Protein 5UAZ (pdb70)

InterPro domains:
  IPR007846 RNA-recognition motif (RRM) Nup35-type domain [PF05172] (248-355)
  IPR007846 RNA-recognition motif (RRM) Nup35-type domain [PS51472] (247-352)
  IPR012677 Nucleotide-binding alpha-beta plait domain superfamily [G3DSA:3.30.70.330] (245-355)
  IPR035979 RNA-binding domain superfamily [SSF54928] (248-346)

Radius of gyration: 17.28 Å; Cα contacts (8 Å, |Δi|>4): 352; chains: 2; bounding box: 50×32×49 Å

CATH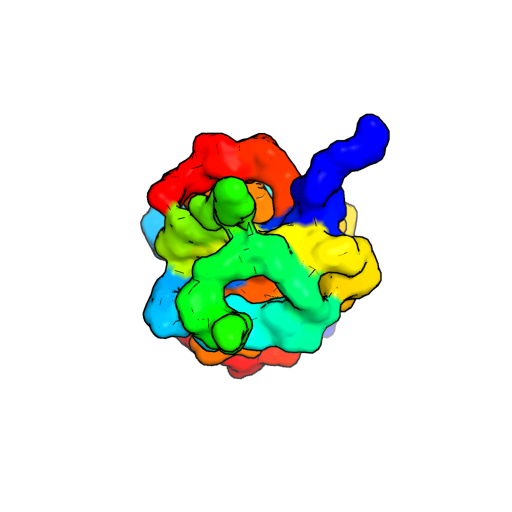 classification: 3.30.70.330

Structure (mmCIF, N/CA/C/O backbone):
data_5UAZ
#
_entry.id   5UAZ
#
_cell.length_a   41.497
_cell.length_b   100.487
_cell.length_c   85.225
_cell.angle_alpha   90.00
_cell.angle_beta   90.00
_cell.angle_gamma   90.00
#
_symmetry.space_group_name_H-M   'C 2 2 21'
#
loop_
_entity.id
_entity.type
_entity.pdbx_description
1 polymer 'Nucleoporin NUP53'
2 non-polymer 1,2-ETHANEDIOL
3 water water
#
loop_
_atom_site.group_PDB
_atom_site.id
_atom_site.type_symbol
_atom_site.label_atom_id
_atom_site.label_alt_id
_atom_site.label_comp_id
_atom_site.label_asym_id
_atom_site.label_entity_id
_atom_site.label_seq_id
_atom_site.pdbx_PDB_ins_code
_atom_site.Cartn_x
_atom_site.Cartn_y
_atom_site.Cartn_z
_atom_site.occupancy
_atom_site.B_iso_or_equiv
_atom_site.auth_seq_id
_atom_site.auth_comp_id
_atom_site.auth_asym_id
_atom_site.auth_atom_id
_atom_site.pdbx_PDB_model_num
ATOM 1 N N . SER A 1 1 ? 31.906 -4.223 -18.992 1.00 90.31 -1 SER A N 1
ATOM 2 C CA . SER A 1 1 ? 30.424 -4.373 -19.069 1.00 103.99 -1 SER A CA 1
ATOM 3 C C . SER A 1 1 ? 29.852 -5.075 -17.833 1.00 146.45 -1 SER A C 1
ATOM 4 O O . SER A 1 1 ? 29.331 -6.184 -17.935 1.00 163.13 -1 SER A O 1
ATOM 10 N N . MET A 1 2 ? 29.952 -4.429 -16.673 1.00 149.80 0 MET A N 1
ATOM 11 C CA . MET A 1 2 ? 29.358 -4.921 -15.436 1.00 120.73 0 MET A CA 1
ATOM 12 C C . MET A 1 2 ? 28.215 -4.003 -15.016 1.00 117.89 0 MET A C 1
ATOM 13 O O . MET A 1 2 ? 28.003 -2.929 -15.588 1.00 124.01 0 MET A O 1
ATOM 17 N N . ASN A 1 3 ? 27.478 -4.441 -13.997 1.00 108.61 247 ASN A N 1
ATOM 18 C CA . ASN A 1 3 ? 26.270 -3.758 -13.544 1.00 96.38 247 ASN A CA 1
ATOM 19 C C . ASN A 1 3 ? 26.558 -2.952 -12.280 1.00 85.60 247 ASN A C 1
ATOM 20 O O . ASN A 1 3 ? 26.895 -3.522 -11.236 1.00 67.98 247 ASN A O 1
ATOM 31 N N . TRP A 1 4 ? 26.397 -1.631 -12.364 1.00 83.29 248 TRP A N 1
ATOM 32 C CA A TRP A 1 4 ? 26.628 -0.798 -11.188 0.49 83.71 248 TRP A CA 1
ATOM 33 C CA B TRP A 1 4 ? 26.634 -0.697 -11.271 0.51 83.45 248 TRP A CA 1
ATOM 34 C C . TRP A 1 4 ? 25.338 -0.134 -10.702 1.00 65.54 248 TRP A C 1
ATOM 35 O O . TRP A 1 4 ? 25.370 0.905 -10.042 1.00 40.27 248 TRP A O 1
ATOM 76 N N . ASP A 1 5 ? 24.197 -0.779 -10.980 1.00 55.50 249 ASP A N 1
ATOM 77 C CA . ASP A 1 5 ? 22.902 -0.321 -10.482 1.00 56.63 249 ASP A CA 1
ATOM 78 C C . ASP A 1 5 ? 22.872 -0.179 -8.958 1.00 41.80 249 ASP A C 1
ATOM 79 O O . ASP A 1 5 ? 22.117 0.657 -8.433 1.00 36.22 249 ASP A O 1
ATOM 88 N N . ASP A 1 6 ? 23.646 -0.993 -8.227 1.00 47.78 250 ASP A N 1
ATOM 89 C CA . ASP A 1 6 ? 23.698 -0.864 -6.772 1.00 45.29 250 ASP A CA 1
ATOM 90 C C . ASP A 1 6 ? 24.495 0.349 -6.316 1.00 38.81 250 ASP A C 1
ATOM 91 O O . ASP A 1 6 ? 24.475 0.655 -5.120 1.00 42.58 250 ASP A O 1
ATOM 100 N N . HIS A 1 7 ? 25.235 1.002 -7.215 1.00 33.92 251 HIS A N 1
ATOM 101 C CA . HIS A 1 7 ? 25.858 2.290 -6.939 1.00 29.02 251 HIS A CA 1
ATOM 102 C C . HIS A 1 7 ? 24.999 3.479 -7.331 1.00 24.58 251 HIS A C 1
ATOM 103 O O . HIS A 1 7 ? 25.465 4.622 -7.247 1.00 21.67 251 HIS A O 1
ATOM 117 N N . ALA A 1 8 ? 23.759 3.253 -7.753 1.00 22.81 252 ALA A N 1
ATOM 118 C CA . ALA A 1 8 ? 22.932 4.304 -8.298 1.00 23.78 252 ALA A CA 1
ATOM 119 C C . ALA A 1 8 ? 21.823 4.728 -7.341 1.00 20.76 252 ALA A C 1
ATOM 120 O O . ALA A 1 8 ? 21.303 3.925 -6.544 1.00 23.42 252 ALA A O 1
ATOM 127 N N . ILE A 1 9 ? 21.463 6.007 -7.445 1.00 17.98 253 ILE A N 1
ATOM 128 C CA . ILE A 1 9 ? 20.310 6.604 -6.773 1.00 18.75 253 ILE A CA 1
ATOM 129 C C . ILE A 1 9 ? 19.381 7.282 -7.778 1.00 21.13 253 ILE A C 1
ATOM 130 O O . ILE A 1 9 ? 19.755 7.557 -8.922 1.00 19.78 253 ILE A O 1
ATOM 146 N N . ILE A 1 10 ? 18.152 7.559 -7.336 1.00 18.00 254 ILE A N 1
ATOM 147 C CA . ILE A 1 10 ? 17.247 8.454 -8.059 1.00 16.55 254 ILE A CA 1
ATOM 148 C C . ILE A 1 10 ? 16.955 9.632 -7.142 1.00 17.75 254 ILE A C 1
ATOM 149 O O . ILE A 1 10 ? 16.563 9.458 -5.972 1.00 19.64 254 ILE A O 1
ATOM 165 N N . ILE A 1 11 ? 17.162 10.826 -7.648 1.00 18.91 255 ILE A N 1
ATOM 166 C CA . ILE A 1 11 ? 16.869 12.030 -6.905 1.00 16.39 255 ILE A CA 1
ATOM 167 C C . ILE A 1 11 ? 15.582 12.571 -7.497 1.00 17.03 255 ILE A C 1
ATOM 168 O O . ILE A 1 11 ? 15.450 12.572 -8.723 1.00 20.06 255 ILE A O 1
ATOM 184 N N . PHE A 1 12 ? 14.699 13.119 -6.675 1.00 19.48 256 PHE A N 1
ATOM 185 C CA . PHE A 1 12 ? 13.393 13.457 -7.212 1.00 21.50 256 PHE A CA 1
ATOM 186 C C . PHE A 1 12 ? 12.737 14.588 -6.427 1.00 21.43 256 PHE A C 1
ATOM 187 O O . PHE A 1 12 ? 13.159 14.978 -5.336 1.00 21.37 256 PHE A O 1
ATOM 204 N N . GLY A 1 13 ? 11.680 15.126 -7.025 1.00 20.41 257 GLY A N 1
ATOM 205 C CA . GLY A 1 13 ? 10.812 16.005 -6.297 1.00 19.99 257 GLY A CA 1
ATOM 206 C C . GLY A 1 13 ? 11.051 17.474 -6.501 1.00 21.84 257 GLY A C 1
ATOM 207 O O . GLY A 1 13 ? 10.311 18.305 -5.925 1.00 21.98 257 GLY A O 1
ATOM 211 N N . TYR A 1 14 ? 12.010 17.833 -7.357 1.00 20.50 258 TYR A N 1
ATOM 212 C CA . TYR A 1 14 ? 12.424 19.208 -7.452 1.00 26.03 258 TYR A CA 1
ATOM 213 C C . TYR A 1 14 ? 11.833 19.853 -8.695 1.00 17.69 258 TYR A C 1
ATOM 214 O O . TYR A 1 14 ? 11.524 19.166 -9.666 1.00 21.85 258 TYR A O 1
ATOM 232 N N . PRO A 1 15 ? 11.669 21.177 -8.699 1.00 19.58 259 PRO A N 1
ATOM 233 C CA . PRO A 1 15 ? 11.392 21.865 -9.963 1.00 26.38 259 PRO A CA 1
ATOM 234 C C . PRO A 1 15 ? 12.586 21.819 -10.888 1.00 23.76 259 PRO A C 1
ATOM 235 O O . PRO A 1 15 ? 13.733 21.833 -10.438 1.00 23.44 259 PRO A O 1
ATOM 246 N N . GLU A 1 16 ? 12.319 21.815 -12.202 1.00 22.34 260 GLU A N 1
ATOM 247 C CA A GLU A 1 16 ? 13.418 21.678 -13.141 0.45 23.90 260 GLU A CA 1
ATOM 248 C CA B GLU A 1 16 ? 13.416 21.683 -13.152 0.55 23.44 260 GLU A CA 1
ATOM 249 C C . GLU A 1 16 ? 14.349 22.879 -13.109 1.00 19.23 260 GLU A C 1
ATOM 250 O O . GLU A 1 16 ? 15.507 22.755 -13.530 1.00 22.47 260 GLU A O 1
ATOM 273 N N . THR A 1 17 ? 13.900 24.033 -12.556 1.00 21.43 261 THR A N 1
ATOM 274 C CA . THR A 1 17 ? 14.808 25.169 -12.413 1.00 20.18 261 THR A CA 1
ATOM 275 C C . THR A 1 17 ? 16.045 24.824 -11.576 1.00 21.75 261 THR A C 1
ATOM 276 O O . THR A 1 17 ? 17.103 25.452 -11.766 1.00 21.76 261 THR A O 1
ATOM 287 N N . ILE A 1 18 ? 15.961 23.871 -10.650 1.00 20.50 262 ILE A N 1
ATOM 288 C CA . ILE A 1 18 ? 17.135 23.552 -9.834 1.00 23.69 262 ILE A CA 1
ATOM 289 C C . ILE A 1 18 ? 17.791 22.235 -10.225 1.00 21.76 262 ILE A C 1
ATOM 290 O O . ILE A 1 18 ? 18.653 21.740 -9.470 1.00 22.98 262 ILE A O 1
ATOM 306 N N . ALA A 1 19 ? 17.496 21.716 -11.425 1.00 23.74 263 ALA A N 1
ATOM 307 C CA . ALA A 1 19 ? 18.049 20.423 -11.859 1.00 22.50 263 ALA A CA 1
ATOM 308 C C . ALA A 1 19 ? 19.576 20.417 -11.845 1.00 22.92 263 ALA A C 1
ATOM 309 O O . ALA A 1 19 ? 20.197 19.466 -11.353 1.00 21.94 263 ALA A O 1
ATOM 316 N N . ASN A 1 20 ? 20.206 21.455 -12.397 1.00 22.72 264 ASN A N 1
ATOM 317 C CA . ASN A 1 20 ? 21.664 21.509 -12.400 1.00 23.18 264 ASN A CA 1
ATOM 318 C C . ASN A 1 20 ? 22.228 21.624 -10.996 1.00 25.87 264 ASN A C 1
ATOM 319 O O . ASN A 1 20 ? 23.253 21.010 -10.674 1.00 22.81 264 ASN A O 1
ATOM 330 N N . SER A 1 21 ? 21.602 22.454 -10.159 1.00 19.44 265 SER A N 1
ATOM 331 C CA . SER A 1 21 ? 22.010 22.562 -8.758 1.00 22.25 265 SER A CA 1
ATOM 332 C C . SER A 1 21 ? 21.915 21.236 -8.018 1.00 22.13 265 SER A C 1
ATOM 333 O O . SER A 1 21 ? 22.744 20.933 -7.165 1.00 21.85 265 SER A O 1
ATOM 341 N N . ILE A 1 22 ? 20.923 20.416 -8.365 1.00 20.36 266 ILE A N 1
ATOM 342 C CA . ILE A 1 22 ? 20.794 19.081 -7.805 1.00 20.26 266 ILE A CA 1
ATOM 343 C C . ILE A 1 22 ? 22.030 18.236 -8.135 1.00 18.66 266 ILE A C 1
ATOM 344 O O . ILE A 1 22 ? 22.596 17.543 -7.268 1.00 22.46 266 ILE A O 1
ATOM 360 N N . ILE A 1 23 ? 22.457 18.251 -9.410 1.00 17.25 267 ILE A N 1
ATOM 361 C CA A ILE A 1 23 ? 23.602 17.442 -9.803 0.42 24.54 267 ILE A CA 1
ATOM 362 C CA B ILE A 1 23 ? 23.585 17.429 -9.794 0.58 14.69 267 ILE A CA 1
ATOM 363 C C . ILE A 1 23 ? 24.840 17.895 -9.047 1.00 22.09 267 ILE A C 1
ATOM 364 O O . ILE A 1 23 ? 25.634 17.080 -8.574 1.00 24.04 267 ILE A O 1
ATOM 395 N N . LEU A 1 24 ? 25.029 19.201 -8.950 1.00 21.53 268 LEU A N 1
ATOM 396 C CA . LEU A 1 24 ? 26.199 19.733 -8.276 1.00 21.02 268 LEU A CA 1
ATOM 397 C C . LEU A 1 24 ? 26.189 19.353 -6.819 1.00 23.14 268 LEU A C 1
ATOM 398 O O . LEU A 1 24 ? 27.228 19.025 -6.251 1.00 23.83 268 LEU A O 1
ATOM 414 N N . HIS A 1 25 ? 25.016 19.425 -6.178 1.00 18.70 269 HIS A N 1
ATOM 415 C CA . HIS A 1 25 ? 24.910 19.034 -4.780 1.00 19.52 269 HIS A CA 1
ATOM 416 C C . HIS A 1 25 ? 25.326 17.593 -4.579 1.00 20.84 269 HIS A C 1
ATOM 417 O O . HIS A 1 25 ? 26.122 17.295 -3.674 1.00 23.44 269 HIS A O 1
ATOM 431 N N . PHE A 1 26 ? 24.835 16.677 -5.424 1.00 17.99 270 PHE A N 1
ATOM 432 C CA . PHE A 1 26 ? 25.132 15.270 -5.223 1.00 19.94 270 PHE A CA 1
ATOM 433 C C . PHE A 1 26 ? 26.505 14.899 -5.759 1.00 21.49 270 PHE A C 1
ATOM 434 O O . PHE A 1 26 ? 27.073 13.884 -5.331 1.00 21.35 270 PHE A O 1
ATOM 451 N N . ALA A 1 27 ? 27.096 15.735 -6.607 1.00 22.77 271 ALA A N 1
ATOM 452 C CA . ALA A 1 27 ? 28.519 15.525 -6.945 1.00 26.50 271 ALA A CA 1
ATOM 453 C C . ALA A 1 27 ? 29.443 15.736 -5.763 1.00 28.72 271 ALA A C 1
ATOM 454 O O . ALA A 1 27 ? 30.615 15.320 -5.794 1.00 25.04 271 ALA A O 1
ATOM 461 N N . ASN A 1 28 ? 28.981 16.402 -4.718 1.00 25.47 272 ASN A N 1
ATOM 462 C CA A ASN A 1 28 ? 29.816 16.606 -3.555 0.57 31.39 272 ASN A CA 1
ATOM 463 C CA B ASN A 1 28 ? 29.835 16.601 -3.564 0.43 33.62 272 ASN A CA 1
ATOM 464 C C . ASN A 1 28 ? 30.049 15.310 -2.786 1.00 28.69 272 ASN A C 1
ATOM 465 O O . ASN A 1 28 ? 30.906 15.281 -1.893 1.00 33.46 272 ASN A O 1
ATOM 486 N N . PHE A 1 29 ? 29.302 14.234 -3.097 1.00 22.12 273 PHE A N 1
ATOM 487 C CA . PHE A 1 29 ? 29.484 13.019 -2.313 1.00 21.39 273 PHE A CA 1
ATOM 488 C C . PHE A 1 29 ? 30.349 11.971 -3.006 1.00 26.17 273 PHE A C 1
ATOM 489 O O . PHE A 1 29 ? 30.644 10.932 -2.395 1.00 26.12 273 PHE A O 1
ATOM 506 N N . GLY A 1 30 ? 30.768 12.204 -4.234 1.00 23.49 274 GLY A N 1
ATOM 507 C CA . GLY A 1 30 ? 31.603 11.230 -4.914 1.00 26.14 274 GLY A CA 1
ATOM 508 C C . GLY A 1 30 ? 31.632 11.493 -6.405 1.00 33.81 274 GLY A C 1
ATOM 509 O O . GLY A 1 30 ? 31.102 12.480 -6.881 1.00 29.10 274 GLY A O 1
ATOM 513 N N . GLU A 1 31 ? 32.330 10.617 -7.123 1.00 27.43 275 GLU A N 1
ATOM 514 C CA . GLU A 1 31 ? 32.493 10.751 -8.573 1.00 23.21 275 GLU A CA 1
ATOM 515 C C . GLU A 1 31 ? 31.286 10.122 -9.283 1.00 23.00 275 GLU A C 1
ATOM 516 O O . GLU A 1 31 ? 30.960 8.966 -9.035 1.00 27.12 275 GLU A O 1
ATOM 528 N N . ILE A 1 32 ? 30.618 10.900 -10.124 1.00 29.41 276 ILE A N 1
ATOM 529 C CA . ILE A 1 32 ? 29.424 10.485 -10.867 1.00 26.59 276 ILE A CA 1
ATOM 530 C C . ILE A 1 32 ? 29.866 9.972 -12.230 1.00 25.86 276 ILE A C 1
ATOM 531 O O . ILE A 1 32 ? 30.664 10.628 -12.919 1.00 27.91 276 ILE A O 1
ATOM 547 N N . LEU A 1 33 ? 29.312 8.827 -12.656 1.00 25.57 277 LEU A N 1
ATOM 548 C CA . LEU A 1 33 ? 29.747 8.215 -13.908 1.00 27.78 277 LEU A CA 1
ATOM 549 C C . LEU A 1 33 ? 29.031 8.769 -15.141 1.00 23.98 277 LEU A C 1
ATOM 550 O O . LEU A 1 33 ? 29.639 8.777 -16.243 1.00 25.34 277 LEU A O 1
ATOM 566 N N . GLU A 1 34 ? 27.770 9.200 -14.998 1.00 23.40 278 GLU A N 1
ATOM 567 C CA . GLU A 1 34 ? 27.098 9.838 -16.132 1.00 27.00 278 GLU A CA 1
ATOM 568 C C . GLU A 1 34 ? 27.781 11.148 -16.498 1.00 26.26 278 GLU A C 1
ATOM 569 O O . GLU A 1 34 ? 28.278 11.865 -15.639 1.00 26.48 278 GLU A O 1
ATOM 581 N N . ASP A 1 35 ? 27.785 11.470 -17.790 1.00 27.69 279 ASP A N 1
ATOM 582 C CA . ASP A 1 35 ? 28.499 12.646 -18.290 1.00 29.67 279 ASP A CA 1
ATOM 583 C C . ASP A 1 35 ? 27.548 13.843 -18.347 1.00 30.16 279 ASP A C 1
ATOM 584 O O . ASP A 1 35 ? 27.225 14.361 -19.418 1.00 35.84 279 ASP A O 1
ATOM 593 N N . PHE A 1 36 ? 27.120 14.291 -17.168 1.00 29.23 280 PHE A N 1
ATOM 594 C CA . PHE A 1 36 ? 26.278 15.481 -17.075 1.00 29.75 280 PHE A CA 1
ATOM 595 C C . PHE A 1 36 ? 27.082 16.714 -17.456 1.00 31.85 280 PHE A C 1
ATOM 596 O O . PHE A 1 36 ? 28.178 16.927 -16.956 1.00 32.39 280 PHE A O 1
ATOM 613 N N . ARG A 1 37 ? 26.505 17.579 -18.273 1.00 36.16 281 ARG A N 1
ATOM 614 C CA . ARG A 1 37 ? 27.307 18.698 -18.763 1.00 47.96 281 ARG A CA 1
ATOM 615 C C . ARG A 1 37 ? 27.716 19.643 -17.632 1.00 38.64 281 ARG A C 1
ATOM 616 O O . ARG A 1 37 ? 28.800 20.232 -17.688 1.00 39.83 281 ARG A O 1
ATOM 637 N N . VAL A 1 38 ? 26.894 19.798 -16.583 1.00 36.96 282 VAL A N 1
ATOM 638 C CA . VAL A 1 38 ? 27.247 20.789 -15.572 1.00 39.80 282 VAL A CA 1
ATOM 639 C C . VAL A 1 38 ? 28.493 20.365 -14.798 1.00 44.19 282 VAL A C 1
ATOM 640 O O . VAL A 1 38 ? 29.199 21.219 -14.237 1.00 45.98 282 VAL A O 1
ATOM 653 N N . ILE A 1 39 ? 28.799 19.066 -14.743 1.00 33.29 283 ILE A N 1
ATOM 654 C CA . ILE A 1 39 ? 30.012 18.605 -14.059 1.00 40.06 283 ILE A CA 1
ATOM 655 C C . ILE A 1 39 ? 31.127 18.246 -15.040 1.00 60.02 283 ILE A C 1
ATOM 656 O O . ILE A 1 39 ? 32.102 17.601 -14.645 1.00 84.90 283 ILE A O 1
ATOM 672 N N . LYS A 1 40 ? 31.016 18.662 -16.303 1.00 47.47 284 LYS A N 1
ATOM 673 C CA . LYS A 1 40 ? 32.022 18.335 -17.313 1.00 70.16 284 LYS A CA 1
ATOM 674 C C . LYS A 1 40 ? 33.361 19.011 -17.019 1.00 134.79 284 LYS A C 1
ATOM 675 O O . LYS A 1 40 ? 34.333 18.814 -17.755 1.00 154.75 284 LYS A O 1
ATOM 679 N N . ASP A 1 41 ? 33.426 19.804 -15.951 1.00 151.64 285 ASP A N 1
ATOM 680 C CA . ASP A 1 41 ? 34.691 20.335 -15.444 1.00 99.94 285 ASP A CA 1
ATOM 681 C C . ASP A 1 41 ? 35.320 21.298 -16.433 1.00 56.43 285 ASP A C 1
ATOM 682 O O . ASP A 1 41 ? 36.525 21.533 -16.386 1.00 63.06 285 ASP A O 1
ATOM 688 N N . GLN A 1 59 ? 32.983 1.774 -20.665 1.00 126.73 303 GLN A N 1
ATOM 689 C CA . GLN A 1 59 ? 31.535 1.608 -20.560 1.00 102.63 303 GLN A CA 1
ATOM 690 C C . GLN A 1 59 ? 30.832 2.962 -20.435 1.00 96.83 303 GLN A C 1
ATOM 691 O O . GLN A 1 59 ? 31.320 3.870 -19.754 1.00 74.17 303 GLN A O 1
ATOM 704 N N . LYS A 1 60 ? 29.679 3.109 -21.081 1.00 94.57 304 LYS A N 1
ATOM 705 C CA . LYS A 1 60 ? 28.925 4.346 -20.974 1.00 72.04 304 LYS A CA 1
ATOM 706 C C . LYS A 1 60 ? 27.714 4.168 -20.070 1.00 59.96 304 LYS A C 1
ATOM 707 O O . LYS A 1 60 ? 27.181 3.068 -19.882 1.00 55.92 304 LYS A O 1
ATOM 726 N N . TYR A 1 61 ? 27.325 5.280 -19.470 1.00 30.32 305 TYR A N 1
ATOM 727 C CA . TYR A 1 61 ? 26.221 5.334 -18.523 1.00 31.18 305 TYR A CA 1
ATOM 728 C C . TYR A 1 61 ? 25.325 6.392 -19.116 1.00 32.92 305 TYR A C 1
ATOM 729 O O . TYR A 1 61 ? 25.509 7.583 -18.852 1.00 30.34 305 TYR A O 1
ATOM 747 N N . PRO A 1 62 ? 24.355 6.003 -19.921 1.00 30.54 306 PRO A N 1
ATOM 748 C CA . PRO A 1 62 ? 23.441 6.992 -20.484 1.00 28.94 306 PRO A CA 1
ATOM 749 C C . PRO A 1 62 ? 22.616 7.658 -19.403 1.00 26.61 306 PRO A C 1
ATOM 750 O O . PRO A 1 62 ? 22.504 7.196 -18.264 1.00 24.84 306 PRO A O 1
ATOM 761 N N . ILE A 1 63 ? 21.993 8.770 -19.776 1.00 18.62 30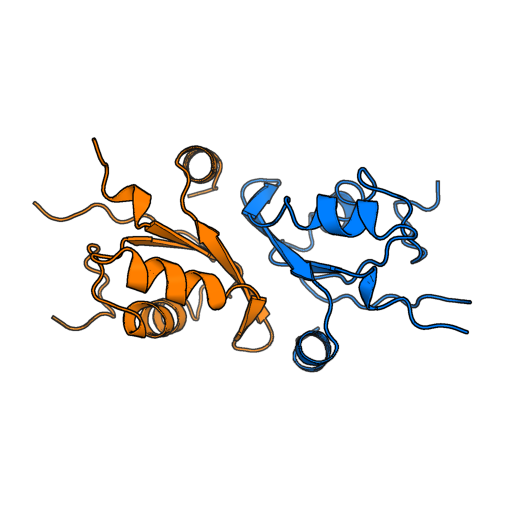7 ILE A N 1
ATOM 762 C CA . ILE A 1 63 ? 21.299 9.599 -18.828 1.00 18.50 307 ILE A CA 1
ATOM 763 C C . ILE A 1 63 ? 19.827 9.225 -18.833 1.00 19.54 307 ILE A C 1
ATOM 764 O O . ILE A 1 63 ? 19.157 9.298 -19.882 1.00 21.65 307 ILE A O 1
ATOM 780 N N . TYR A 1 64 ? 19.345 8.876 -17.640 1.00 18.58 308 TYR A N 1
ATOM 781 C CA . TYR A 1 64 ? 17.925 8.673 -17.366 1.00 22.36 308 TYR A CA 1
ATOM 782 C C . TYR A 1 64 ? 17.466 9.855 -16.535 1.00 21.24 308 TYR A C 1
ATOM 783 O O . TYR A 1 64 ? 17.960 10.050 -15.417 1.00 19.11 308 TYR A O 1
ATOM 801 N N . THR A 1 65 ? 16.543 10.649 -17.074 1.00 18.80 309 THR A N 1
ATOM 802 C CA . THR A 1 65 ? 16.080 11.833 -16.373 1.00 19.15 309 THR A CA 1
ATOM 803 C C . THR A 1 65 ? 14.744 12.235 -16.944 1.00 24.04 309 THR A C 1
ATOM 804 O O . THR A 1 65 ? 14.451 11.982 -18.117 1.00 25.10 309 THR A O 1
ATOM 815 N N . GLY A 1 66 ? 13.948 12.876 -16.101 1.00 21.38 310 GLY A N 1
ATOM 816 C CA . GLY A 1 66 ? 12.713 13.433 -16.563 1.00 20.51 310 GLY A CA 1
ATOM 817 C C . GLY A 1 66 ? 12.395 14.678 -15.791 1.00 26.24 310 GLY A C 1
ATOM 818 O O . GLY A 1 66 ? 13.232 15.145 -15.026 1.00 26.68 310 GLY A O 1
ATOM 822 N N . ASP A 1 67 ? 11.190 15.232 -15.941 1.00 25.75 311 ASP A N 1
ATOM 823 C CA . ASP A 1 67 ? 10.862 16.432 -15.193 1.00 28.70 311 ASP A CA 1
ATOM 824 C C . ASP A 1 67 ? 10.816 16.105 -13.707 1.00 25.47 311 ASP A C 1
ATOM 825 O O . ASP A 1 67 ? 9.979 15.318 -13.250 1.00 26.85 311 ASP A O 1
ATOM 834 N N . GLY A 1 68 ? 11.745 16.675 -12.962 1.00 29.22 312 GLY A N 1
ATOM 835 C CA . GLY A 1 68 ? 11.736 16.510 -11.537 1.00 30.62 312 GLY A CA 1
ATOM 836 C C . GLY A 1 68 ? 12.445 15.285 -11.009 1.00 24.75 312 GLY A C 1
ATOM 837 O O . GLY A 1 68 ? 12.319 15.013 -9.811 1.00 25.17 312 GLY A O 1
ATOM 841 N N . TRP A 1 69 ? 13.200 14.558 -11.835 1.00 20.97 313 TRP A N 1
ATOM 842 C CA . TRP A 1 69 ? 13.968 13.435 -11.304 1.00 20.57 313 TRP A CA 1
ATOM 843 C C . TRP A 1 69 ? 15.164 13.129 -12.198 1.00 21.69 313 TRP A C 1
ATOM 844 O O . TRP A 1 69 ? 15.204 13.429 -13.418 1.00 20.16 313 TRP A O 1
ATOM 865 N N . VAL A 1 70 ? 16.143 12.492 -11.563 1.00 18.49 314 VAL A N 1
ATOM 866 C CA . VAL A 1 70 ? 17.332 12.049 -12.282 1.00 16.85 314 VAL A CA 1
ATOM 867 C C . VAL A 1 70 ? 17.926 10.820 -11.592 1.00 17.17 314 VAL A C 1
ATOM 868 O O . VAL A 1 70 ? 17.942 10.732 -10.357 1.00 19.02 314 VAL A O 1
ATOM 881 N N . LYS A 1 71 ? 18.451 9.891 -12.402 1.00 17.74 315 LYS A N 1
ATOM 882 C CA . LYS A 1 71 ? 19.256 8.769 -11.917 1.00 16.22 315 LYS A CA 1
ATOM 883 C C . LYS A 1 71 ? 20.716 9.151 -11.981 1.00 17.68 315 LYS A C 1
ATOM 884 O O . LYS A 1 71 ? 21.186 9.679 -13.002 1.00 19.85 315 LYS A O 1
ATOM 903 N N . LEU A 1 72 ? 21.442 8.885 -10.901 1.00 15.43 316 LEU A N 1
ATOM 904 C CA A LEU A 1 72 ? 22.889 9.135 -10.847 0.53 16.69 316 LEU A CA 1
ATOM 905 C CA B LEU A 1 72 ? 22.873 9.151 -10.823 0.47 18.80 316 LEU A CA 1
ATOM 906 C C . LEU A 1 72 ? 23.587 7.892 -10.337 1.00 19.76 316 LEU A C 1
ATOM 907 O O . LEU A 1 72 ? 23.077 7.194 -9.456 1.00 18.89 316 LEU A O 1
ATOM 938 N N . THR A 1 73 ? 24.777 7.621 -10.861 1.00 18.05 317 THR A N 1
ATOM 939 C CA . THR A 1 73 ? 25.535 6.432 -10.493 1.00 18.14 317 THR A CA 1
ATOM 940 C C . THR A 1 73 ? 26.891 6.875 -9.987 1.00 21.56 317 THR A C 1
ATOM 941 O O . THR A 1 73 ? 27.586 7.626 -10.673 1.00 22.65 317 THR A O 1
ATOM 952 N N . TYR A 1 74 ? 27.251 6.447 -8.787 1.00 19.74 318 TYR A N 1
ATOM 953 C CA . TYR A 1 74 ? 28.564 6.808 -8.259 1.00 20.98 318 TYR A CA 1
ATOM 954 C C . TYR A 1 74 ? 29.586 5.714 -8.549 1.00 24.63 318 TYR A C 1
ATOM 955 O O . TYR A 1 74 ? 29.269 4.538 -8.711 1.00 24.63 318 TYR A O 1
ATOM 973 N N . LYS A 1 75 ? 30.857 6.110 -8.480 1.00 25.28 319 LYS A N 1
ATOM 974 C CA . LYS A 1 75 ? 31.909 5.125 -8.625 1.00 28.50 319 LYS A CA 1
ATOM 975 C C . LYS A 1 75 ? 32.027 4.285 -7.357 1.00 35.00 319 LYS A C 1
ATOM 976 O O . LYS A 1 75 ? 32.293 3.085 -7.431 1.00 29.65 319 LYS A O 1
ATOM 995 N N . SER A 1 76 ? 31.756 4.873 -6.192 1.00 29.09 320 SER A N 1
ATOM 996 C CA . SER A 1 76 ? 31.898 4.193 -4.915 1.00 26.99 320 SER A CA 1
ATOM 997 C C . SER A 1 76 ? 30.559 3.976 -4.212 1.00 32.32 320 SER A C 1
ATOM 998 O O . SER A 1 76 ? 29.707 4.874 -4.132 1.00 29.27 320 SER A O 1
ATOM 1006 N N . GLU A 1 77 ? 30.389 2.775 -3.662 1.00 38.70 321 GLU A N 1
ATOM 1007 C CA . GLU A 1 77 ? 29.216 2.521 -2.849 1.00 37.88 321 GLU A CA 1
ATOM 1008 C C . GLU A 1 77 ? 29.206 3.405 -1.594 1.00 32.00 321 GLU A C 1
ATOM 1009 O O . GLU A 1 77 ? 28.128 3.765 -1.098 1.00 34.33 321 GLU A O 1
ATOM 1021 N N . LEU A 1 78 ? 30.388 3.766 -1.090 1.00 33.85 322 LEU A N 1
ATOM 1022 C CA . LEU A 1 78 ? 30.497 4.692 0.031 1.00 34.67 322 LEU A CA 1
ATOM 1023 C C . LEU A 1 78 ? 29.751 5.982 -0.263 1.00 31.98 322 LEU A C 1
ATOM 1024 O O . LEU A 1 78 ? 29.071 6.537 0.612 1.00 30.93 322 LEU A O 1
ATOM 1040 N N . SER A 1 79 ? 29.849 6.454 -1.506 1.00 23.65 323 SER A N 1
ATOM 1041 C CA . SER A 1 79 ? 29.187 7.698 -1.914 1.00 20.49 323 SER A CA 1
ATOM 1042 C C . SER A 1 79 ? 27.684 7.533 -1.961 1.00 22.84 323 SER A C 1
ATOM 1043 O O . SER A 1 79 ? 26.939 8.435 -1.564 1.00 25.71 323 SER A O 1
ATOM 1051 N N . LYS A 1 80 ? 27.214 6.408 -2.497 1.00 23.73 324 LYS A N 1
ATOM 1052 C CA . LYS A 1 80 ? 25.776 6.191 -2.562 1.00 22.44 324 LYS A CA 1
ATOM 1053 C C . LYS A 1 80 ? 25.164 6.203 -1.173 1.00 21.12 324 LYS A C 1
ATOM 1054 O O . LYS A 1 80 ? 24.096 6.803 -0.936 1.00 29.02 324 LYS A O 1
ATOM 1073 N N . SER A 1 81 ? 25.827 5.540 -0.231 1.00 28.42 325 SER A N 1
ATOM 1074 C CA . SER A 1 81 ? 25.279 5.464 1.115 1.00 29.97 325 SER A CA 1
ATOM 1075 C C . SER A 1 81 ? 25.203 6.843 1.728 1.00 33.09 325 SER A C 1
ATOM 1076 O O . SER A 1 81 ? 24.242 7.168 2.420 1.00 30.31 325 SER A O 1
ATOM 1084 N N . ARG A 1 82 ? 26.196 7.683 1.461 1.00 24.75 326 ARG A N 1
ATOM 1085 C CA . ARG A 1 82 ? 26.144 9.053 1.963 1.00 28.44 326 ARG A CA 1
ATOM 1086 C C . ARG A 1 82 ? 25.022 9.836 1.298 1.00 26.01 326 ARG A C 1
ATOM 1087 O O . ARG A 1 82 ? 24.295 10.569 1.979 1.00 23.54 326 ARG A O 1
ATOM 1108 N N . ALA A 1 83 ? 24.863 9.698 -0.025 1.00 20.90 327 ALA A N 1
ATOM 1109 C CA . ALA A 1 83 ? 23.837 10.438 -0.750 1.00 25.19 327 ALA A CA 1
ATOM 1110 C C . ALA A 1 83 ? 22.439 10.123 -0.211 1.00 22.05 327 ALA A C 1
ATOM 1111 O O . ALA A 1 83 ? 21.568 10.999 -0.150 1.00 22.40 327 ALA A O 1
ATOM 1118 N N . LEU A 1 84 ? 22.210 8.874 0.184 1.00 25.02 328 LEU A N 1
ATOM 1119 C CA . LEU A 1 84 ? 20.885 8.494 0.652 1.00 26.84 328 LEU A CA 1
ATOM 1120 C C . LEU A 1 84 ? 20.482 9.256 1.906 1.00 30.11 328 LEU A C 1
ATOM 1121 O O . LEU A 1 84 ? 19.289 9.471 2.130 1.00 26.31 328 LEU A O 1
ATOM 1137 N N A GLN A 1 85 ? 21.456 9.682 2.720 0.54 23.77 329 GLN A N 1
ATOM 1138 N N B GLN A 1 85 ? 21.448 9.681 2.725 0.46 23.48 329 GLN A N 1
ATOM 1139 C CA A GLN A 1 85 ? 21.185 10.494 3.894 0.54 22.20 329 GLN A CA 1
ATOM 1140 C CA B GLN A 1 85 ? 21.154 10.481 3.900 0.46 23.29 329 GLN A CA 1
ATOM 1141 C C A GLN A 1 85 ? 20.575 11.850 3.555 0.54 24.72 329 GLN A C 1
ATOM 1142 C C B GLN A 1 85 ? 20.600 11.861 3.562 0.46 24.29 329 GLN A C 1
ATOM 1143 O O A GLN A 1 85 ? 20.015 12.514 4.444 0.54 25.93 329 GLN A O 1
ATOM 1144 O O B GLN A 1 85 ? 20.083 12.546 4.459 0.46 26.92 329 GLN A O 1
ATOM 1171 N N . GLU A 1 86 ? 20.654 12.264 2.302 1.00 23.81 330 GLU A N 1
ATOM 1172 C CA . GLU A 1 86 ? 20.065 13.523 1.860 1.00 24.96 330 GLU A CA 1
ATOM 1173 C C . GLU A 1 86 ? 18.570 13.460 1.623 1.00 27.21 330 GLU A C 1
ATOM 1174 O O . GLU A 1 86 ? 18.004 14.498 1.285 1.00 26.15 330 GLU A O 1
ATOM 1187 N N . ASN A 1 87 ? 17.940 12.288 1.684 1.00 25.03 331 ASN A N 1
ATOM 1188 C CA . ASN A 1 87 ? 16.484 12.238 1.519 1.00 24.47 331 ASN A CA 1
ATOM 1189 C C . ASN A 1 87 ? 15.773 13.184 2.508 1.00 25.79 331 ASN A C 1
ATOM 1190 O O . ASN A 1 87 ? 15.901 13.054 3.727 1.00 28.80 331 ASN A O 1
ATOM 1201 N N . GLY A 1 88 ? 15.033 14.152 1.972 1.00 24.97 332 GLY A N 1
ATOM 1202 C CA . GLY A 1 88 ? 14.320 15.128 2.783 1.00 26.83 332 GLY A CA 1
ATOM 1203 C C . GLY A 1 88 ? 15.085 16.400 3.123 1.00 27.67 332 GLY A C 1
ATOM 1204 O O . GLY A 1 88 ? 14.662 17.134 4.023 1.00 28.29 332 GLY A O 1
ATOM 1208 N N . ILE A 1 89 ? 16.198 16.669 2.460 1.00 25.35 333 ILE A N 1
ATOM 1209 C CA . ILE A 1 89 ? 16.828 17.985 2.598 1.00 24.43 333 ILE A CA 1
ATOM 1210 C C . ILE A 1 89 ? 15.971 19.003 1.866 1.00 32.32 333 ILE A C 1
ATOM 1211 O O . ILE A 1 89 ? 15.109 18.630 1.065 1.00 26.86 333 ILE A O 1
ATOM 1227 N N . ILE A 1 90 ? 16.233 20.291 2.096 1.00 27.01 334 ILE A N 1
ATOM 1228 C CA . ILE A 1 90 ? 15.500 21.378 1.450 1.00 28.48 334 ILE A CA 1
ATOM 1229 C C . ILE A 1 90 ? 16.466 22.105 0.538 1.00 26.75 334 ILE A C 1
ATOM 1230 O O . ILE A 1 90 ? 17.571 22.455 0.963 1.00 31.24 334 ILE A O 1
ATOM 1246 N N . MET A 1 91 ? 16.100 22.245 -0.743 1.00 23.14 335 MET A N 1
ATOM 1247 C CA . MET A 1 91 ? 16.881 23.050 -1.673 1.00 27.12 335 MET A CA 1
ATOM 1248 C C . MET A 1 91 ? 15.931 24.061 -2.292 1.00 27.22 335 MET A C 1
ATOM 1249 O O . MET A 1 91 ? 14.884 23.684 -2.823 1.00 26.89 335 MET A O 1
ATOM 1263 N N . ASN A 1 92 ? 16.268 25.339 -2.157 1.00 27.73 336 ASN A N 1
ATOM 1264 C CA . ASN A 1 92 ? 15.463 26.433 -2.701 1.00 28.16 336 ASN A CA 1
ATOM 1265 C C . ASN A 1 92 ? 14.020 26.266 -2.260 1.00 31.74 336 ASN A C 1
ATOM 1266 O O . ASN A 1 92 ? 13.093 26.498 -3.032 1.00 26.63 336 ASN A O 1
ATOM 1277 N N . GLY A 1 93 ? 13.835 25.864 -0.995 1.00 27.87 337 GLY A N 1
ATOM 1278 C CA . GLY A 1 93 ? 12.530 25.853 -0.383 1.00 28.57 337 GLY A CA 1
ATOM 1279 C C . GLY A 1 93 ? 11.705 24.618 -0.623 1.00 31.28 337 GLY A C 1
ATOM 1280 O O . GLY A 1 93 ? 10.527 24.568 -0.179 1.00 32.28 337 GLY A O 1
ATOM 1284 N N . THR A 1 94 ? 12.246 23.657 -1.369 1.00 26.34 338 THR A N 1
ATOM 1285 C CA . THR A 1 94 ? 11.571 22.433 -1.747 1.00 30.24 338 THR A CA 1
ATOM 1286 C C . THR A 1 94 ? 12.231 21.206 -1.113 1.00 28.63 338 THR A C 1
ATOM 1287 O O . THR A 1 94 ? 13.449 21.093 -1.089 1.00 25.97 338 THR A O 1
ATOM 1298 N N . LEU A 1 95 ? 11.420 20.249 -0.666 1.00 24.15 339 LEU A N 1
ATOM 1299 C CA . LEU A 1 95 ? 11.936 18.969 -0.180 1.00 22.92 339 LEU A CA 1
ATOM 1300 C C . LEU A 1 95 ? 12.448 18.152 -1.343 1.00 23.46 339 LEU A C 1
ATOM 1301 O O . LEU A 1 95 ? 11.748 18.004 -2.352 1.00 24.04 339 LEU A O 1
ATOM 1317 N N . ILE A 1 96 ? 13.664 17.601 -1.186 1.00 22.81 340 ILE A N 1
ATOM 1318 C CA . ILE A 1 96 ? 14.339 16.814 -2.198 1.00 21.19 340 ILE A CA 1
ATOM 1319 C C . ILE A 1 96 ? 14.342 15.353 -1.766 1.00 20.06 340 ILE A C 1
ATOM 1320 O O . ILE A 1 96 ? 14.683 15.040 -0.618 1.00 23.87 340 ILE A O 1
ATOM 1336 N N . GLY A 1 97 ? 13.920 14.461 -2.665 1.00 22.78 341 GLY A N 1
ATOM 1337 C CA . GLY A 1 97 ? 13.896 13.037 -2.371 1.00 26.82 341 GLY A CA 1
ATOM 1338 C C . GLY A 1 97 ? 15.132 12.368 -2.965 1.00 24.12 341 GLY A C 1
ATOM 1339 O O . GLY A 1 97 ? 15.639 12.802 -3.988 1.00 19.10 341 GLY A O 1
ATOM 1343 N N . CYS A 1 98 ? 15.636 11.331 -2.270 1.00 20.40 342 CYS A N 1
ATOM 1344 C CA . CYS A 1 98 ? 16.805 10.557 -2.698 1.00 22.60 342 CYS A CA 1
ATOM 1345 C C . CYS A 1 98 ? 16.500 9.128 -2.291 1.00 24.71 342 CYS A C 1
ATOM 1346 O O . CYS A 1 98 ? 16.342 8.855 -1.101 1.00 25.82 342 CYS A O 1
ATOM 1354 N N . VAL A 1 99 ? 16.355 8.216 -3.258 1.00 22.64 343 VAL A N 1
ATOM 1355 C CA . VAL A 1 99 ? 16.196 6.808 -2.946 1.00 19.81 343 VAL A CA 1
ATOM 1356 C C . VAL A 1 99 ? 17.199 5.999 -3.735 1.00 24.34 343 VAL A C 1
ATOM 1357 O O . VAL A 1 99 ? 17.726 6.433 -4.754 1.00 20.74 343 VAL A O 1
ATOM 1370 N N . SER A 1 100 ? 17.406 4.786 -3.266 1.00 24.31 344 SER A N 1
ATOM 1371 C CA . SER A 1 100 ? 18.200 3.802 -3.981 1.00 22.18 344 SER A CA 1
ATOM 1372 C C . SER A 1 100 ? 17.546 3.433 -5.312 1.00 21.90 344 SER A C 1
ATOM 1373 O O . SER A 1 100 ? 16.320 3.247 -5.365 1.00 24.96 344 SER A O 1
ATOM 1381 N N . TYR A 1 101 ? 18.364 3.384 -6.382 1.00 21.53 345 TYR A N 1
ATOM 1382 C CA . TYR A 1 101 ? 17.880 3.038 -7.717 1.00 19.48 345 TYR A CA 1
ATOM 1383 C C . TYR A 1 101 ? 17.364 1.606 -7.725 1.00 23.84 345 TYR A C 1
ATOM 1384 O O . TYR A 1 101 ? 17.989 0.699 -7.177 1.00 23.75 345 TYR A O 1
ATOM 1402 N N . SER A 1 102 ? 16.204 1.430 -8.328 1.00 24.55 346 SER A N 1
ATOM 1403 C CA . SER A 1 102 ? 15.746 0.125 -8.743 1.00 27.25 346 SER A CA 1
ATOM 1404 C C . SER A 1 102 ? 15.098 0.227 -10.122 1.00 23.54 346 SER A C 1
ATOM 1405 O O . SER A 1 102 ? 14.379 1.194 -10.414 1.00 25.44 346 SER A O 1
ATOM 1413 N N . PRO A 1 103 ? 15.257 -0.807 -10.941 1.00 24.19 347 PRO A N 1
ATOM 1414 C CA . PRO A 1 103 ? 14.563 -0.840 -12.233 1.00 27.46 347 PRO A CA 1
ATOM 1415 C C . PRO A 1 103 ? 13.063 -0.731 -12.084 1.00 31.57 347 PRO A C 1
ATOM 1416 O O . PRO A 1 103 ? 12.413 -0.071 -12.895 1.00 25.27 347 PRO A O 1
ATOM 1427 N N . ALA A 1 104 ? 12.505 -1.320 -11.028 1.00 30.21 348 ALA A N 1
ATOM 1428 C CA . ALA A 1 104 ? 11.054 -1.264 -10.855 1.00 24.69 348 ALA A CA 1
ATOM 1429 C C . ALA A 1 104 ? 10.571 0.170 -10.729 1.00 23.31 348 ALA A C 1
ATOM 1430 O O . ALA A 1 104 ? 9.543 0.553 -11.313 1.00 24.81 348 ALA A O 1
ATOM 1437 N N . ALA A 1 105 ? 11.315 1.001 -10.015 1.00 21.41 349 ALA A N 1
ATOM 1438 C CA . ALA A 1 105 ? 10.913 2.394 -9.920 1.00 20.88 349 ALA A CA 1
ATOM 1439 C C . ALA A 1 105 ? 11.094 3.096 -11.264 1.00 23.91 349 ALA A C 1
ATOM 1440 O O . ALA A 1 105 ? 10.207 3.832 -11.729 1.00 25.03 349 ALA A O 1
ATOM 1447 N N . LEU A 1 106 ? 12.231 2.868 -11.925 1.00 22.17 350 LEU A N 1
ATOM 1448 C CA . LEU A 1 106 ? 12.513 3.606 -13.149 1.00 26.04 350 LEU A CA 1
ATOM 1449 C C . LEU A 1 106 ? 11.500 3.284 -14.239 1.00 24.81 350 LEU A C 1
ATOM 1450 O O . LEU A 1 106 ? 11.088 4.174 -14.977 1.00 28.47 350 LEU A O 1
ATOM 1466 N N . LYS A 1 107 ? 11.053 2.033 -14.314 1.00 23.82 351 LYS A N 1
ATOM 1467 C CA . LYS A 1 107 ? 10.105 1.634 -15.337 1.00 29.65 351 LYS A CA 1
ATOM 1468 C C . LYS A 1 107 ? 8.800 2.392 -15.217 1.00 32.29 351 LYS A C 1
ATOM 1469 O O . LYS A 1 107 ? 8.118 2.605 -16.220 1.00 32.21 351 LYS A O 1
ATOM 1488 N N . GLN A 1 108 ? 8.441 2.808 -14.005 1.00 26.93 352 GLN A N 1
ATOM 1489 C CA . GLN A 1 108 ? 7.152 3.453 -13.743 1.00 26.92 352 GLN A CA 1
ATOM 1490 C C . GLN A 1 108 ? 7.173 4.957 -13.912 1.00 24.02 352 GLN A C 1
ATOM 1491 O O . GLN A 1 108 ? 6.115 5.585 -13.908 1.00 27.91 352 GLN A O 1
ATOM 1505 N N . LEU A 1 109 ? 8.348 5.565 -13.991 1.00 24.55 353 LEU A N 1
ATOM 1506 C CA . LEU A 1 109 ? 8.435 7.015 -13.938 1.00 23.93 353 LEU A CA 1
ATOM 1507 C C . LEU A 1 109 ? 7.942 7.655 -15.217 1.00 29.22 353 LEU A C 1
ATOM 1508 O O . LEU A 1 109 ? 8.302 7.222 -16.307 1.00 30.82 353 LEU A O 1
ATOM 1524 N N . ALA A 1 110 ? 7.134 8.700 -15.067 1.00 31.33 354 ALA A N 1
ATOM 1525 C CA . ALA A 1 110 ? 6.806 9.582 -16.183 1.00 42.94 354 ALA A CA 1
ATOM 1526 C C . ALA A 1 110 ? 7.999 10.477 -16.529 1.00 56.67 354 ALA A C 1
ATOM 1527 O O . ALA A 1 110 ? 8.787 10.872 -15.657 1.00 38.41 354 ALA A O 1
ATOM 1534 N N . SER A 1 111 ? 8.134 10.816 -17.809 1.00 46.68 355 SER A N 1
ATOM 1535 C CA . SER A 1 111 ? 9.232 11.713 -18.176 1.00 69.86 355 SER A CA 1
ATOM 1536 C C . SER A 1 111 ? 8.725 13.144 -18.297 1.00 61.67 355 SER A C 1
ATOM 1537 O O . SER A 1 111 ? 9.068 14.000 -17.484 1.00 41.99 355 SER A O 1
ATOM 1545 N N . SER B 1 1 ? 8.989 14.754 28.303 1.00 59.89 -1 SER B N 1
ATOM 1546 C CA . SER B 1 1 ? 9.321 13.401 27.763 1.00 68.66 -1 SER B CA 1
ATOM 1547 C C . SER B 1 1 ? 8.893 13.109 26.317 1.00 46.02 -1 SER B C 1
ATOM 1548 O O . SER B 1 1 ? 9.433 12.209 25.681 1.00 52.46 -1 SER B O 1
ATOM 1558 N N . MET B 1 2 ? 7.888 13.796 25.789 1.00 48.43 0 MET B N 1
ATOM 1559 C CA . MET B 1 2 ? 7.544 13.512 24.401 1.00 45.11 0 MET B CA 1
ATOM 1560 C C . MET B 1 2 ? 6.762 14.676 23.848 1.00 49.75 0 MET B C 1
ATOM 1561 O O . MET B 1 2 ? 6.009 15.326 24.568 1.00 47.52 0 MET B O 1
ATOM 1575 N N . ASN B 1 3 ? 6.948 14.924 22.556 1.00 49.01 247 ASN B N 1
ATOM 1576 C CA . ASN B 1 3 ? 5.969 15.633 21.763 1.00 52.40 247 ASN B CA 1
ATOM 1577 C C . ASN B 1 3 ? 5.312 14.616 20.836 1.00 29.06 247 ASN B C 1
ATOM 1578 O O . ASN B 1 3 ? 5.931 13.622 20.429 1.00 44.48 247 ASN B O 1
ATOM 1589 N N . TRP B 1 4 ? 4.105 14.909 20.398 0.50 36.82 248 TRP B N 1
ATOM 1590 C CA . TRP B 1 4 ? 3.537 14.108 19.313 0.50 27.48 248 TRP B CA 1
ATOM 1591 C C . TRP B 1 4 ? 4.397 14.073 18.056 0.50 36.88 248 TRP B C 1
ATOM 1592 O O . TRP B 1 4 ? 4.175 13.224 17.184 0.50 29.57 248 TRP B O 1
ATOM 1613 N N . ASP B 1 5 ? 5.353 14.984 17.921 1.00 33.28 249 ASP B N 1
ATOM 1614 C CA . ASP B 1 5 ? 6.038 15.097 16.661 1.00 45.35 249 ASP B CA 1
ATOM 1615 C C . ASP B 1 5 ? 6.928 13.894 16.496 1.00 40.26 249 ASP B C 1
ATOM 1616 O O . ASP B 1 5 ? 7.338 13.542 15.381 1.00 33.56 249 ASP B O 1
ATOM 1625 N N . ASP B 1 6 ? 7.178 13.215 17.594 1.00 32.84 250 ASP B N 1
ATOM 1626 C CA . ASP B 1 6 ? 7.909 11.975 17.487 1.00 56.52 250 ASP B CA 1
ATOM 1627 C C . ASP B 1 6 ? 7.142 10.971 16.646 1.00 32.67 250 ASP B C 1
ATOM 1628 O O . ASP B 1 6 ? 7.765 10.031 16.093 1.00 32.15 250 ASP B O 1
ATOM 1637 N N . HIS B 1 7 ? 5.812 11.162 16.474 1.00 29.41 251 HIS B N 1
ATOM 1638 C CA . HIS B 1 7 ? 5.053 10.263 15.595 1.00 21.24 251 HIS B CA 1
ATOM 1639 C C . HIS B 1 7 ? 4.684 10.894 14.271 1.00 19.35 251 HIS B C 1
ATOM 1640 O O . HIS B 1 7 ? 3.877 10.321 13.523 1.00 18.92 251 HIS B O 1
ATOM 1654 N N . ALA B 1 8 ? 5.251 12.044 13.934 1.00 19.11 252 ALA B N 1
ATOM 1655 C CA . ALA B 1 8 ? 4.919 12.682 12.662 1.00 17.54 252 ALA B CA 1
ATOM 1656 C C . ALA B 1 8 ? 5.868 12.351 11.520 1.00 20.44 252 ALA B C 1
ATOM 1657 O O . ALA B 1 8 ? 7.059 12.102 11.731 1.00 19.14 252 ALA B O 1
ATOM 1664 N N . ILE B 1 9 ? 5.318 12.428 10.308 1.00 17.74 253 ILE B N 1
ATOM 1665 C CA . ILE B 1 9 ? 6.048 12.262 9.034 1.00 15.51 253 ILE B CA 1
ATOM 1666 C C . ILE B 1 9 ? 5.757 13.446 8.127 1.00 20.85 253 ILE B C 1
ATOM 1667 O O . ILE B 1 9 ? 4.795 14.192 8.329 1.00 18.40 253 ILE B O 1
ATOM 1683 N N . ILE B 1 10 ? 6.629 13.642 7.141 1.00 16.05 254 ILE B N 1
ATOM 1684 C CA . ILE B 1 10 ? 6.368 14.536 6.028 1.00 16.05 254 ILE B CA 1
ATOM 1685 C C . ILE B 1 10 ? 6.372 13.691 4.769 1.00 17.60 254 ILE B C 1
ATOM 1686 O O . ILE B 1 10 ? 7.287 12.875 4.558 1.00 17.29 254 ILE B O 1
ATOM 1702 N N . ILE B 1 11 ? 5.327 13.853 3.966 1.00 16.15 255 ILE B N 1
ATOM 1703 C CA . ILE B 1 11 ? 5.194 13.193 2.675 1.00 15.10 255 ILE B CA 1
ATOM 1704 C C . ILE B 1 11 ? 5.344 14.280 1.638 1.00 15.97 255 ILE B C 1
ATOM 1705 O O . ILE B 1 11 ? 4.835 15.398 1.816 1.00 17.32 255 ILE B O 1
ATOM 1721 N N . PHE B 1 12 ? 6.098 13.979 0.580 1.00 18.83 256 PHE B N 1
ATOM 1722 C CA . PHE B 1 12 ? 6.387 15.013 -0.403 1.00 17.54 256 PHE B CA 1
ATOM 1723 C C . PHE B 1 12 ? 6.665 14.451 -1.761 1.00 17.40 256 PHE B C 1
ATOM 1724 O O . PHE B 1 12 ? 6.921 13.259 -1.946 1.00 19.41 256 PHE B O 1
ATOM 1741 N N . GLY B 1 13 ? 6.567 15.342 -2.744 1.00 15.56 257 GLY B N 1
ATOM 1742 C CA . GLY B 1 13 ? 6.999 15.049 -4.093 1.00 21.98 257 GLY B CA 1
ATOM 1743 C C . GLY B 1 13 ? 5.886 14.795 -5.092 1.00 19.63 257 GLY B C 1
ATOM 1744 O O . GLY B 1 13 ? 6.175 14.633 -6.288 1.00 21.36 257 GLY B O 1
ATOM 1748 N N . TYR B 1 14 ? 4.702 14.717 -4.666 1.00 19.25 258 TYR B N 1
ATOM 1749 C CA . TYR B 1 14 ? 3.544 14.455 -5.499 1.00 20.86 258 TYR B CA 1
ATOM 1750 C C . TYR B 1 14 ? 3.015 15.744 -6.117 1.00 26.62 258 TYR B C 1
ATOM 1751 O O . TYR B 1 14 ? 3.235 16.832 -5.598 1.00 21.12 258 TYR B O 1
ATOM 1769 N N . PRO B 1 15 ? 2.342 15.623 -7.255 1.00 28.64 259 PRO B N 1
ATOM 1770 C CA . PRO B 1 15 ? 1.600 16.770 -7.790 1.00 34.51 259 PRO B CA 1
ATOM 1771 C C . PRO B 1 15 ? 0.528 17.178 -6.796 1.00 23.90 259 PRO B C 1
ATOM 1772 O O . PRO B 1 15 ? -0.223 16.350 -6.276 1.00 23.58 259 PRO B O 1
ATOM 1783 N N . GLU B 1 16 ? 0.455 18.467 -6.518 1.00 25.54 260 GLU B N 1
ATOM 1784 C CA . GLU B 1 16 ? -0.490 18.924 -5.531 1.00 22.92 260 GLU B CA 1
ATOM 1785 C C . GLU B 1 16 ? -1.930 18.529 -5.876 1.00 23.82 260 GLU B C 1
ATOM 1786 O O . GLU B 1 16 ? -2.770 18.441 -4.984 1.00 27.13 260 GLU B O 1
ATOM 1798 N N . THR B 1 17 ? -2.228 18.245 -7.148 1.00 24.45 261 THR B N 1
ATOM 1799 C CA . THR B 1 17 ? -3.588 17.810 -7.487 1.00 26.34 261 THR B CA 1
ATOM 1800 C C . THR B 1 17 ? -3.995 16.490 -6.857 1.00 30.45 261 THR B C 1
ATOM 1801 O O . THR B 1 17 ? -5.202 16.228 -6.751 1.00 28.54 261 THR B O 1
ATOM 1812 N N . ILE B 1 18 ? -3.052 15.632 -6.459 1.00 23.84 262 ILE B N 1
ATOM 1813 C CA . ILE B 1 18 ? -3.414 14.365 -5.848 1.00 24.77 262 ILE B CA 1
ATOM 1814 C C . ILE B 1 18 ? -3.166 14.382 -4.335 1.00 21.67 262 ILE B C 1
ATOM 1815 O O . ILE B 1 18 ? -3.170 13.327 -3.688 1.00 23.64 262 ILE B O 1
ATOM 1831 N N . ALA B 1 19 ? -3.005 15.573 -3.733 1.00 21.22 263 ALA B N 1
ATOM 1832 C CA . ALA B 1 19 ? -2.764 15.649 -2.291 1.00 21.96 263 ALA B CA 1
ATOM 1833 C C . ALA B 1 19 ? -3.753 14.821 -1.477 1.00 19.93 263 ALA B C 1
ATOM 1834 O O . ALA B 1 19 ? -3.378 14.167 -0.498 1.00 19.92 263 ALA B O 1
ATOM 1841 N N . ASN B 1 20 ? -5.058 14.910 -1.766 1.00 17.48 264 ASN B N 1
ATOM 1842 C CA . ASN B 1 20 ? -5.966 14.180 -0.891 1.00 19.09 264 ASN B CA 1
ATOM 1843 C C . ASN B 1 20 ? -5.874 12.667 -1.103 1.00 22.34 264 ASN B C 1
ATOM 1844 O O . ASN B 1 20 ? -6.074 11.895 -0.157 1.00 20.95 264 ASN B O 1
ATOM 1855 N N . SER B 1 21 ? -5.542 12.211 -2.314 1.00 22.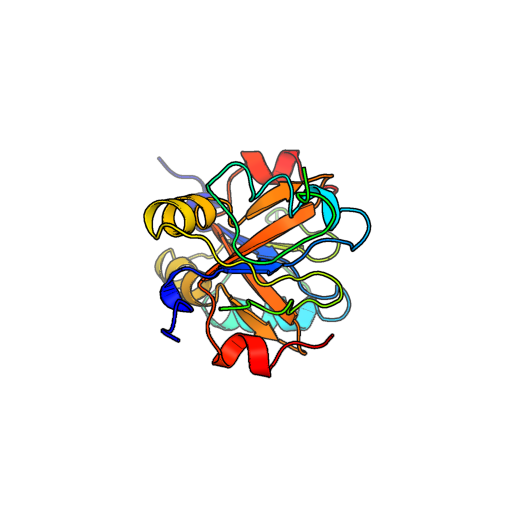22 265 SER B N 1
ATOM 1856 C CA . SER B 1 21 ? -5.298 10.778 -2.491 1.00 21.00 265 SER B CA 1
ATOM 1857 C C . SER B 1 21 ? -4.091 10.316 -1.683 1.00 26.28 265 SER B C 1
ATOM 1858 O O . SER B 1 21 ? -4.062 9.188 -1.166 1.00 23.46 265 SER B O 1
ATOM 1866 N N . ILE B 1 22 ?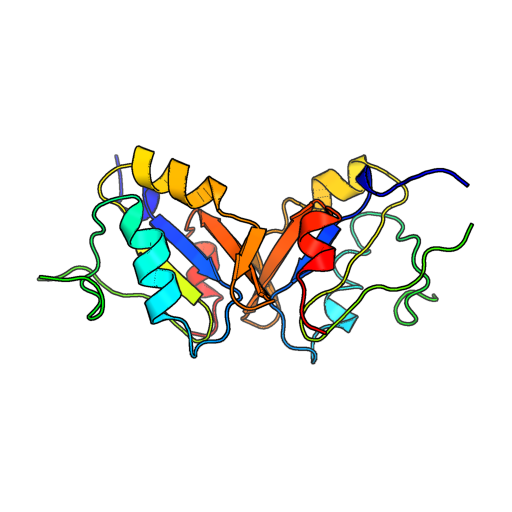 -3.073 11.164 -1.585 1.00 19.85 266 ILE B N 1
ATOM 1867 C CA . ILE B 1 22 ? -1.900 10.852 -0.765 1.00 17.58 266 ILE B CA 1
ATOM 1868 C C . ILE B 1 22 ? -2.271 10.722 0.705 1.00 18.68 266 ILE B C 1
ATOM 1869 O O . ILE B 1 22 ? -1.866 9.782 1.396 1.00 21.29 266 ILE B O 1
ATOM 1885 N N . ILE B 1 23 ? -3.056 11.673 1.212 1.00 20.37 267 ILE B N 1
ATOM 1886 C CA . ILE B 1 23 ? -3.474 11.606 2.586 1.00 14.37 267 ILE B CA 1
ATOM 1887 C C . ILE B 1 23 ? -4.264 10.344 2.844 1.00 15.87 267 ILE B C 1
ATOM 1888 O O . ILE B 1 23 ? -4.109 9.690 3.896 1.00 18.78 267 ILE B O 1
ATOM 1904 N N . LEU B 1 24 ? -5.204 9.998 1.937 1.00 19.53 268 LEU B N 1
ATOM 1905 C CA . LEU B 1 24 ? -5.966 8.788 2.154 1.00 16.75 268 LEU B CA 1
ATOM 1906 C C . LEU B 1 24 ? -5.066 7.589 2.238 1.00 18.75 268 LEU B C 1
ATOM 1907 O O . LEU B 1 24 ? -5.318 6.672 3.029 1.00 19.86 268 LEU B O 1
ATOM 1923 N N . HIS B 1 25 ? -4.112 7.508 1.322 1.00 19.40 269 HIS B N 1
ATOM 1924 C CA . HIS B 1 25 ? -3.191 6.365 1.298 1.00 19.74 269 HIS B CA 1
ATOM 1925 C C . HIS B 1 25 ? -2.483 6.205 2.644 1.00 20.25 269 HIS B C 1
ATOM 1926 O O . HIS B 1 25 ? -2.358 5.080 3.156 1.00 20.02 269 HIS B O 1
ATOM 1940 N N . PHE B 1 26 ? -2.023 7.305 3.228 1.00 17.05 270 PHE B N 1
ATOM 1941 C CA . PHE B 1 26 ? -1.222 7.226 4.448 1.00 15.76 270 PHE B CA 1
ATOM 1942 C C . PHE B 1 26 ? -2.077 7.154 5.696 1.00 16.47 270 PHE B C 1
ATOM 1943 O O . PHE B 1 26 ? -1.657 6.571 6.731 1.00 17.64 270 PHE B O 1
ATOM 1960 N N . ALA B 1 27 ? -3.289 7.664 5.624 1.00 20.40 271 ALA B N 1
ATOM 1961 C CA . ALA B 1 27 ? -4.212 7.532 6.741 1.00 23.17 271 ALA B CA 1
ATOM 1962 C C . ALA B 1 27 ? -4.642 6.098 6.909 1.00 19.92 271 ALA B C 1
ATOM 1963 O O . ALA B 1 27 ? -5.094 5.683 7.994 1.00 22.01 271 ALA B O 1
ATOM 1970 N N . ASN B 1 28 ? -4.472 5.305 5.867 1.00 19.48 272 ASN B N 1
ATOM 1971 C CA . ASN B 1 28 ? -4.775 3.896 5.943 1.00 20.88 272 ASN B CA 1
ATOM 1972 C C . ASN B 1 28 ? -3.847 3.136 6.885 1.00 27.15 272 ASN B C 1
ATOM 1973 O O . ASN B 1 28 ? -4.239 2.051 7.325 1.00 30.89 272 ASN B O 1
ATOM 1984 N N . PHE B 1 29 ? -2.675 3.713 7.291 1.00 18.89 273 PHE B N 1
ATOM 1985 C CA . PHE B 1 29 ? -1.762 3.053 8.227 1.00 19.13 273 PHE B CA 1
ATOM 1986 C C . PHE B 1 29 ? -2.101 3.308 9.684 1.00 23.54 273 PHE B C 1
ATOM 1987 O O . PHE B 1 29 ? -1.574 2.618 10.573 1.00 20.36 273 PHE B O 1
ATOM 2004 N N . GLY B 1 30 ? -2.996 4.230 9.973 1.00 24.05 274 GLY B N 1
ATOM 2005 C CA . GLY B 1 30 ? -3.389 4.450 11.352 1.00 26.34 274 GLY B CA 1
ATOM 2006 C C . GLY B 1 30 ? -4.038 5.805 11.551 1.00 23.36 274 GLY B C 1
ATOM 2007 O O . GLY B 1 30 ? -3.974 6.691 10.693 1.00 22.39 274 GLY B O 1
ATOM 2011 N N . GLU B 1 31 ? -4.659 5.936 12.713 1.00 23.98 275 GLU B N 1
ATOM 2012 C CA . GLU B 1 31 ? -5.340 7.174 13.100 1.00 27.45 275 GLU B CA 1
ATOM 2013 C C . GLU B 1 31 ? -4.329 8.310 13.180 1.00 24.32 275 GLU B C 1
ATOM 2014 O O . GLU B 1 31 ? -3.196 8.124 13.641 1.00 24.12 275 GLU B O 1
ATOM 2026 N N . ILE B 1 32 ? -4.716 9.491 12.688 1.00 25.88 276 ILE B N 1
ATOM 2027 C CA . ILE B 1 32 ? -3.817 10.647 12.746 1.00 19.18 276 ILE B CA 1
ATOM 2028 C C . ILE B 1 32 ? -4.517 11.758 13.549 1.00 24.63 276 ILE B C 1
ATOM 2029 O O . ILE B 1 32 ? -5.720 11.723 13.793 1.00 28.97 276 ILE B O 1
ATOM 2045 N N . LEU B 1 33 ? -3.719 12.749 13.978 1.00 23.38 277 LEU B N 1
ATOM 2046 C CA . LEU B 1 33 ? -4.212 13.790 14.864 1.00 22.51 277 LEU B CA 1
ATOM 2047 C C . LEU B 1 33 ? -4.890 14.922 14.105 1.00 21.40 277 LEU B C 1
ATOM 2048 O O . LEU B 1 33 ? -5.884 15.501 14.609 1.00 24.95 277 LEU B O 1
ATOM 2064 N N . GLU B 1 34 ? -4.373 15.249 12.938 1.00 22.99 278 GLU B N 1
ATOM 2065 C CA . GLU B 1 34 ? -4.881 16.363 12.157 1.00 24.11 278 GLU B CA 1
ATOM 2066 C C . GLU B 1 34 ? -6.246 16.060 11.567 1.00 26.79 278 GLU B C 1
ATOM 2067 O O . GLU B 1 34 ? -6.478 14.974 11.056 1.00 24.58 278 GLU B O 1
ATOM 2079 N N . ASP B 1 35 ? -7.098 17.073 11.517 1.00 26.26 279 ASP B N 1
ATOM 2080 C CA . ASP B 1 35 ? -8.440 16.935 10.955 1.00 26.36 279 ASP B CA 1
ATOM 2081 C C . ASP B 1 35 ? -8.457 17.409 9.496 1.00 25.71 279 ASP B C 1
ATOM 2082 O O . ASP B 1 35 ? -9.088 18.407 9.126 1.00 36.54 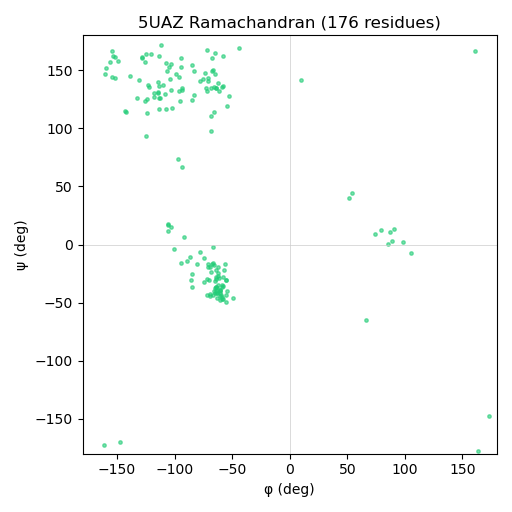279 ASP B O 1
ATOM 2091 N N . PHE B 1 36 ? -7.880 16.592 8.624 1.00 24.69 280 PHE B N 1
ATOM 2092 C CA . PHE B 1 36 ? -7.997 16.836 7.185 1.00 22.73 280 PH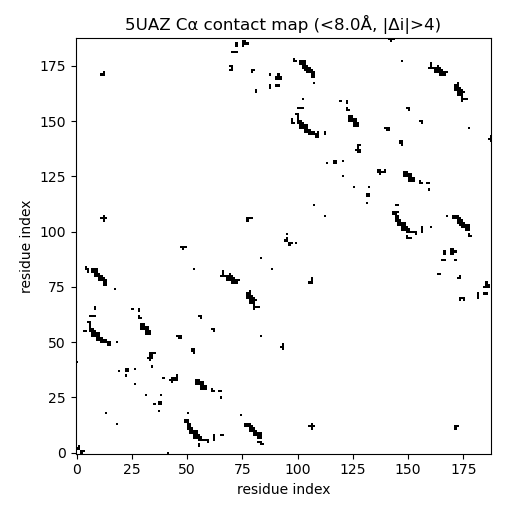E B CA 1
ATOM 2093 C C . PHE B 1 36 ? -9.378 16.458 6.676 1.00 26.95 280 PHE B C 1
ATOM 2094 O O . PHE B 1 36 ? -9.977 15.474 7.102 1.00 26.44 280 PHE B O 1
ATOM 2111 N N . ARG B 1 37 ? -9.882 17.260 5.748 1.00 29.55 281 ARG B N 1
ATOM 2112 C CA . ARG B 1 37 ? -11.254 17.108 5.308 1.00 33.25 281 ARG B CA 1
ATOM 2113 C C .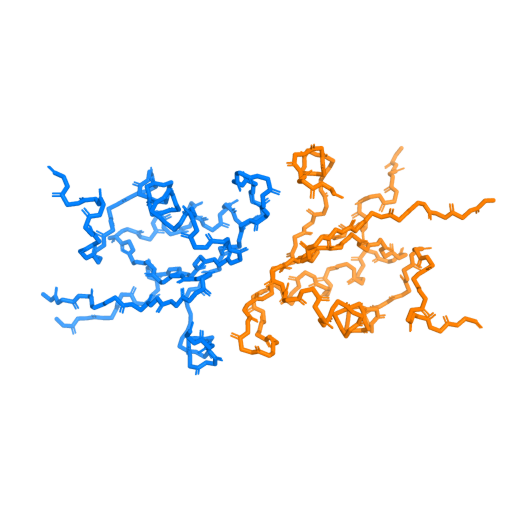 ARG B 1 37 ? -11.468 15.743 4.669 1.00 26.16 281 ARG B C 1
ATOM 2114 O O . ARG B 1 37 ? -12.560 15.167 4.793 1.00 28.21 281 ARG B O 1
ATOM 2135 N N . VAL B 1 38 ? -10.458 15.221 3.956 1.00 24.49 282 VAL B N 1
ATOM 2136 C CA . VAL B 1 38 ? -10.635 13.964 3.245 1.00 24.22 282 VAL B CA 1
ATOM 2137 C C . VAL B 1 38 ? -10.715 12.780 4.166 1.00 24.34 282 VAL B C 1
ATOM 2138 O O . VAL B 1 38 ? -11.241 11.737 3.773 1.00 24.71 282 VAL B O 1
ATOM 2151 N N . ILE B 1 39 ? -10.252 12.903 5.405 1.00 24.17 283 ILE B N 1
ATOM 2152 C CA . ILE B 1 39 ? -10.383 11.811 6.358 1.00 25.30 283 ILE B CA 1
ATOM 2153 C C . ILE B 1 39 ? -11.775 11.865 6.986 1.00 39.49 283 ILE B C 1
ATOM 2154 O O . ILE B 1 39 ? -12.195 12.910 7.496 1.00 43.13 283 ILE B O 1
ATOM 2170 N N . LYS B 1 40 ? -12.483 10.737 6.965 1.00 77.01 284 LYS B N 1
ATOM 2171 C CA . LYS B 1 40 ? -13.853 10.685 7.456 1.00 80.30 284 LYS B CA 1
ATOM 2172 C C . LYS B 1 40 ? -13.935 11.133 8.914 1.00 60.28 284 LYS B C 1
ATOM 2173 O O . LYS B 1 40 ? -12.942 11.156 9.639 1.00 63.29 284 LYS B O 1
ATOM 2192 N N . ASP B 1 41 ? -15.146 11.474 9.344 1.00 72.01 285 ASP B N 1
ATOM 2193 C CA . ASP B 1 41 ? -15.380 11.928 10.714 1.00 78.74 285 ASP B CA 1
ATOM 2194 C C . ASP B 1 41 ? -16.816 12.414 10.894 1.00 84.80 285 ASP B C 1
ATOM 2195 O O . ASP B 1 41 ? -17.719 11.637 11.214 1.00 81.58 285 ASP B O 1
ATOM 2199 N N . GLN B 1 59 ? -9.566 22.708 21.642 1.00 75.36 303 GLN B N 1
ATOM 2200 C CA . GLN B 1 59 ? -8.978 23.101 20.370 1.00 75.76 303 GLN B CA 1
ATOM 2201 C C . GLN B 1 59 ? -8.574 21.878 19.554 1.00 92.51 303 GLN B C 1
ATOM 2202 O O . GLN B 1 59 ? -8.574 20.750 20.050 1.00 127.00 303 GLN B O 1
ATOM 2205 N N . LYS B 1 60 ? -8.230 22.116 18.297 1.00 58.52 304 LYS B N 1
ATOM 2206 C CA . LYS B 1 60 ? -7.833 21.064 17.377 1.00 43.65 304 LYS B CA 1
ATOM 2207 C C . LYS B 1 60 ? -6.369 21.225 17.006 1.00 28.98 304 LYS B C 1
ATOM 2208 O O . LYS B 1 60 ? -5.768 22.288 17.174 1.00 33.96 304 LYS B O 1
ATOM 2227 N N . TYR B 1 61 ? -5.822 20.162 16.504 1.00 27.35 305 TYR B N 1
ATOM 2228 C CA . TYR B 1 61 ? -4.403 20.050 16.346 1.00 29.52 305 TYR B CA 1
ATOM 2229 C C . TYR B 1 61 ? -3.994 20.848 15.101 1.00 28.54 305 TYR B C 1
ATOM 2230 O O . TYR B 1 61 ? -4.744 20.903 14.111 1.00 25.51 305 TYR B O 1
ATOM 2248 N N . PRO B 1 62 ? -2.863 21.551 15.127 1.00 29.90 306 PRO B N 1
ATOM 2249 C CA . PRO B 1 62 ? -2.490 22.367 13.970 1.00 23.20 306 PRO B CA 1
ATOM 2250 C C . PRO B 1 62 ? -2.159 21.542 12.725 1.00 27.14 306 PRO B C 1
ATOM 2251 O O . PRO B 1 62 ? -1.689 20.407 12.807 1.00 30.05 306 PRO B O 1
ATOM 2262 N N . ILE B 1 63 ? -2.422 22.139 11.564 1.00 22.97 307 ILE B N 1
ATOM 2263 C CA . ILE B 1 63 ? -2.232 21.514 10.268 1.00 20.72 307 ILE B CA 1
ATOM 2264 C C . ILE B 1 63 ? -1.140 22.252 9.520 1.00 22.50 307 ILE B C 1
ATOM 2265 O O . ILE B 1 63 ? -1.169 23.496 9.404 1.00 20.23 307 ILE B O 1
ATOM 2281 N N . TYR B 1 64 ? -0.185 21.478 9.002 1.00 20.69 308 TYR B N 1
ATOM 2282 C CA . TYR B 1 64 ? 0.935 21.981 8.204 1.00 18.71 308 TYR B CA 1
ATOM 2283 C C . TYR B 1 64 ? 0.969 21.275 6.853 1.00 25.99 308 TYR B C 1
ATOM 2284 O O . TYR B 1 64 ? 1.181 20.062 6.795 1.00 22.00 308 TYR B O 1
ATOM 2302 N N . THR B 1 65 ? 0.712 22.020 5.785 1.00 21.45 309 THR B N 1
ATOM 2303 C CA . THR B 1 65 ? 0.735 21.488 4.433 1.00 23.35 309 THR B CA 1
ATOM 2304 C C . THR B 1 65 ? 1.104 22.611 3.487 1.00 29.05 309 THR B C 1
ATOM 2305 O O . THR B 1 65 ? 1.013 23.794 3.822 1.00 29.87 309 THR B O 1
ATOM 2316 N N . GLY B 1 66 ? 1.533 22.218 2.295 1.00 20.47 310 GLY B N 1
ATOM 2317 C CA . GLY B 1 66 ? 1.923 23.166 1.289 1.00 20.43 310 GLY B CA 1
ATOM 2318 C C . GLY B 1 66 ? 1.915 22.469 -0.043 1.00 22.41 310 GLY B C 1
ATOM 2319 O O . GLY B 1 66 ? 1.505 21.324 -0.155 1.00 24.20 310 GLY B O 1
ATOM 2323 N N . ASP B 1 67 ? 2.407 23.161 -1.050 1.00 28.81 311 ASP B N 1
ATOM 2324 C CA . ASP B 1 67 ? 2.328 22.633 -2.409 1.00 28.70 311 ASP B CA 1
ATOM 2325 C C . ASP B 1 67 ? 3.243 21.412 -2.552 1.00 26.79 311 ASP B C 1
ATOM 2326 O O . ASP B 1 67 ? 4.473 21.541 -2.500 1.00 25.26 311 ASP B O 1
ATOM 2335 N N . GLY B 1 68 ? 2.656 20.209 -2.698 1.00 22.72 312 GLY B N 1
ATOM 2336 C CA . GLY B 1 68 ? 3.454 19.018 -2.864 1.00 24.20 312 GLY B CA 1
ATOM 2337 C C . GLY B 1 68 ? 4.043 18.445 -1.579 1.00 24.78 312 GLY B C 1
ATOM 2338 O O . GLY B 1 68 ? 4.896 17.559 -1.650 1.00 21.67 312 GLY B O 1
ATOM 2342 N N . TRP B 1 69 ? 3.605 18.896 -0.418 1.00 20.15 313 TRP B N 1
ATOM 2343 C CA . TRP B 1 69 ? 4.012 18.236 0.828 1.00 17.20 313 TRP B CA 1
ATOM 2344 C C . TRP B 1 69 ? 2.917 18.351 1.890 1.00 18.99 313 TRP B C 1
ATOM 2345 O O . TRP B 1 69 ? 2.095 19.278 1.880 1.00 22.20 313 TRP B O 1
ATOM 2366 N N . VAL B 1 70 ? 2.961 17.431 2.861 1.00 16.45 314 VAL B N 1
ATOM 2367 C CA . VAL B 1 70 ? 2.040 17.490 4.008 1.00 16.10 314 VAL B CA 1
ATOM 2368 C C . VAL B 1 70 ? 2.675 16.794 5.209 1.00 18.65 314 VAL B C 1
ATOM 2369 O O . VAL B 1 70 ? 3.387 15.795 5.062 1.00 17.14 314 VAL B O 1
ATOM 2382 N N . LYS B 1 71 ? 2.428 17.332 6.407 1.00 19.33 315 LYS B N 1
ATOM 2383 C CA . LYS B 1 71 ? 2.813 16.680 7.648 1.00 18.07 315 LYS B CA 1
ATOM 2384 C C . LYS B 1 71 ? 1.617 15.901 8.187 1.00 19.74 315 LYS B C 1
ATOM 2385 O O . LYS B 1 71 ? 0.535 16.476 8.302 1.00 18.82 315 LYS B O 1
ATOM 2404 N N . LEU B 1 72 ? 1.819 14.644 8.567 1.00 17.46 316 LEU B N 1
ATOM 2405 C CA . LEU B 1 72 ? 0.811 13.844 9.262 1.00 19.57 316 LEU B CA 1
ATOM 2406 C C . LEU B 1 72 ? 1.375 13.353 10.580 1.00 18.06 316 LEU B C 1
ATOM 2407 O O . LEU B 1 72 ? 2.514 12.896 10.621 1.00 16.84 316 LEU B O 1
ATOM 2423 N N . THR B 1 73 ? 0.580 13.411 11.642 1.00 15.01 317 THR B N 1
ATOM 2424 C CA . THR B 1 73 ? 0.993 12.923 12.955 1.00 16.87 317 THR B CA 1
ATOM 2425 C C . THR B 1 73 ? 0.149 11.716 13.357 1.00 20.55 317 THR B C 1
ATOM 2426 O O . THR B 1 73 ? -1.061 11.847 13.550 1.00 19.74 317 THR B O 1
ATOM 2437 N N . TYR B 1 74 ? 0.788 10.561 13.516 1.00 18.84 318 TYR B N 1
ATOM 2438 C CA . TYR B 1 74 ? 0.088 9.353 13.922 1.00 17.79 318 TYR B CA 1
ATOM 2439 C C . TYR B 1 74 ? -0.104 9.258 15.418 1.00 25.48 318 TYR B C 1
ATOM 2440 O O . TY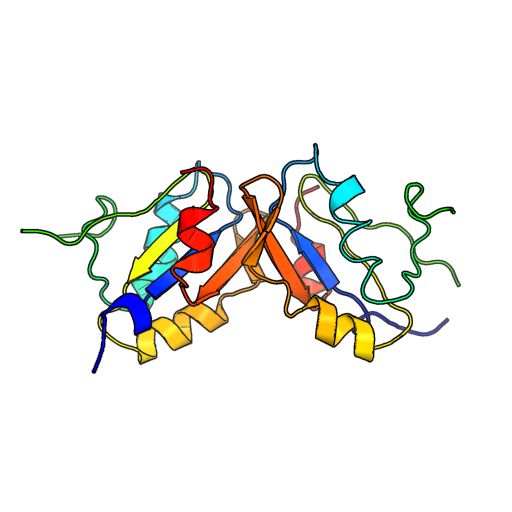R B 1 74 ? 0.720 9.730 16.186 1.00 30.19 318 TYR B O 1
ATOM 2458 N N . LYS B 1 75 ? -1.201 8.606 15.823 1.00 23.12 319 LYS B N 1
ATOM 2459 C CA . LYS B 1 75 ? -1.386 8.292 17.250 1.00 22.65 319 LYS B CA 1
ATOM 2460 C C . LYS B 1 75 ? -0.399 7.216 17.701 1.00 32.31 319 LYS B C 1
ATOM 2461 O O . LYS B 1 75 ? 0.103 7.262 18.833 1.00 31.52 319 LYS B O 1
ATOM 2480 N N . SER B 1 76 ? -0.022 6.320 16.803 1.00 29.89 320 SER B N 1
ATOM 2481 C CA . SER B 1 76 ? 0.790 5.140 17.114 1.00 32.37 320 SER B CA 1
ATOM 2482 C C . SER B 1 76 ? 2.147 5.236 16.435 1.00 36.24 320 SER B C 1
ATOM 2483 O O . SER B 1 76 ? 2.212 5.490 15.232 1.00 30.29 320 SER B O 1
ATOM 2491 N N . GLU B 1 77 ? 3.242 5.002 17.190 1.00 29.21 321 GLU B N 1
ATOM 2492 C CA . GLU B 1 77 ? 4.552 5.005 16.550 1.00 26.64 321 GLU B CA 1
ATOM 2493 C C . GLU B 1 77 ? 4.665 3.879 15.543 1.00 27.62 321 GLU B C 1
ATOM 2494 O O . GLU B 1 77 ? 5.440 3.985 14.576 1.00 32.44 321 GLU B O 1
ATOM 2506 N N . LEU B 1 78 ? 3.926 2.788 15.776 1.00 27.75 322 LEU B N 1
ATOM 2507 C CA . LEU B 1 78 ? 3.916 1.672 14.838 1.00 22.52 322 LEU B CA 1
ATOM 2508 C C . LEU B 1 78 ? 3.313 2.080 13.502 1.00 24.20 322 LEU B C 1
ATOM 2509 O O . LEU B 1 78 ? 3.786 1.644 12.446 1.00 25.72 322 LEU B O 1
ATOM 2525 N N . SER B 1 79 ? 2.271 2.933 13.521 1.00 24.58 323 SER B N 1
ATOM 2526 C CA . SER B 1 79 ? 1.713 3.465 12.273 1.00 19.13 323 SER B CA 1
ATOM 2527 C C . SER B 1 79 ? 2.729 4.334 11.503 1.00 22.88 323 SER B C 1
ATOM 2528 O O . SER B 1 79 ? 2.853 4.269 10.256 1.00 20.49 323 SER B O 1
ATOM 2536 N N . LYS B 1 80 ? 3.464 5.169 12.226 1.00 19.48 324 LYS B N 1
ATOM 2537 C CA . LYS B 1 80 ? 4.511 5.952 11.607 1.00 17.72 324 LYS B CA 1
ATOM 2538 C C . LYS B 1 80 ? 5.557 5.052 10.982 1.00 18.55 324 LYS B C 1
ATOM 2539 O O . LYS B 1 80 ? 6.053 5.314 9.875 1.00 21.54 324 LYS B O 1
ATOM 2558 N N . SER B 1 81 ? 5.911 3.991 11.677 1.00 19.75 325 SER B N 1
ATOM 2559 C CA . SER B 1 81 ? 6.960 3.107 11.167 1.00 21.16 325 SER B CA 1
ATOM 2560 C C . SER B 1 81 ? 6.503 2.458 9.880 1.00 20.82 325 SER B C 1
ATOM 2561 O O . SER B 1 81 ? 7.269 2.323 8.922 1.00 19.99 325 SER B O 1
ATOM 2569 N N . ARG B 1 82 ? 5.235 2.056 9.819 1.00 19.54 326 ARG B N 1
ATOM 2570 C CA . ARG B 1 82 ? 4.750 1.484 8.571 1.00 19.81 326 ARG B CA 1
ATOM 2571 C C . ARG B 1 82 ? 4.725 2.517 7.460 1.00 18.78 326 ARG B C 1
ATOM 2572 O O . ARG B 1 82 ? 5.093 2.221 6.321 1.00 20.20 326 ARG B O 1
ATOM 2593 N N . ALA B 1 83 ? 4.318 3.748 7.771 1.00 20.64 327 ALA B N 1
ATOM 2594 C CA . ALA B 1 83 ? 4.280 4.787 6.765 1.00 19.35 327 ALA B CA 1
ATOM 2595 C C . ALA B 1 83 ? 5.671 5.032 6.197 1.00 20.51 327 ALA B C 1
ATOM 2596 O O . ALA B 1 83 ? 5.858 5.239 4.983 1.00 19.31 327 ALA B O 1
ATOM 2603 N N . LEU B 1 84 ? 6.669 4.995 7.055 1.00 21.29 328 LEU B N 1
ATOM 2604 C CA . LEU B 1 84 ? 8.008 5.278 6.562 1.00 20.33 328 LEU B CA 1
ATOM 2605 C C . LEU B 1 84 ? 8.456 4.262 5.512 1.00 23.59 328 LEU B C 1
ATOM 2606 O O . LEU B 1 84 ? 9.325 4.552 4.678 1.00 20.76 328 LEU B O 1
ATOM 2622 N N . GLN B 1 85 ? 7.935 3.048 5.563 1.00 19.56 329 GLN B N 1
ATOM 2623 C CA . GLN B 1 85 ? 8.313 2.061 4.563 1.00 20.60 329 GLN B CA 1
ATOM 2624 C C . GLN B 1 85 ? 7.822 2.408 3.178 1.00 18.57 329 GLN B C 1
ATOM 2625 O O . GLN B 1 85 ? 8.274 1.799 2.175 1.00 21.96 329 GLN B O 1
ATOM 2639 N N . GLU B 1 86 ? 6.854 3.338 3.080 1.00 19.12 330 GLU B N 1
ATOM 2640 C CA . GLU B 1 86 ? 6.374 3.754 1.770 1.00 17.81 330 GLU B CA 1
ATOM 2641 C C . GLU B 1 86 ? 7.306 4.719 1.060 1.00 21.99 330 GLU B C 1
ATOM 2642 O O . GLU B 1 86 ? 7.051 5.043 -0.108 1.00 22.09 330 GLU B O 1
ATOM 2654 N N . ASN B 1 87 ? 8.371 5.186 1.712 1.00 17.47 331 ASN B N 1
ATOM 2655 C CA . ASN B 1 87 ? 9.316 6.050 1.038 1.00 16.24 331 ASN B CA 1
ATOM 2656 C C . ASN B 1 87 ? 9.784 5.417 -0.252 1.00 23.89 331 ASN B C 1
ATOM 2657 O O . ASN B 1 87 ? 10.269 4.292 -0.260 1.00 25.19 331 ASN B O 1
ATOM 2668 N N . GLY B 1 88 ? 9.676 6.169 -1.327 1.00 18.43 332 GLY B N 1
ATOM 2669 C CA . GLY B 1 88 ? 10.105 5.762 -2.632 1.00 20.37 332 GLY B CA 1
ATOM 2670 C C . GLY B 1 88 ? 9.082 5.013 -3.485 1.00 22.09 332 GLY B C 1
ATOM 2671 O O . GLY B 1 88 ? 9.444 4.598 -4.595 1.00 20.71 332 GLY B O 1
ATOM 2675 N N . ILE B 1 89 ? 7.845 4.825 -3.023 1.00 21.55 333 ILE B N 1
ATOM 2676 C CA . ILE B 1 89 ? 6.804 4.249 -3.929 1.00 18.78 333 ILE B CA 1
ATOM 2677 C C . ILE B 1 89 ? 6.510 5.259 -5.014 1.00 20.56 333 ILE B C 1
ATOM 2678 O O . ILE B 1 89 ? 6.839 6.434 -4.898 1.00 22.21 333 ILE B O 1
ATOM 2694 N N . ILE B 1 90 ? 5.920 4.755 -6.102 1.00 23.25 334 ILE B N 1
ATOM 2695 C CA . ILE B 1 90 ? 5.462 5.551 -7.226 1.00 17.42 334 ILE B CA 1
ATOM 2696 C C . ILE B 1 90 ? 3.969 5.684 -7.123 1.00 24.28 334 ILE B C 1
ATOM 2697 O O . ILE B 1 90 ? 3.250 4.674 -6.971 1.00 23.74 334 ILE B O 1
ATOM 2713 N N . MET B 1 91 ? 3.492 6.899 -7.282 1.00 23.09 335 MET B N 1
ATOM 2714 C CA . MET B 1 91 ? 2.049 7.120 -7.438 1.00 21.17 335 MET B CA 1
ATOM 2715 C C . MET B 1 91 ? 1.872 8.051 -8.607 1.00 28.80 335 MET B C 1
ATOM 2716 O O . MET B 1 91 ? 2.496 9.101 -8.636 1.00 23.43 335 MET B O 1
ATOM 2730 N N . ASN B 1 92 ? 1.049 7.656 -9.586 1.00 26.75 336 ASN B N 1
ATOM 2731 C CA . ASN B 1 92 ? 0.814 8.475 -10.788 1.00 22.85 336 ASN B CA 1
ATOM 2732 C C . ASN B 1 92 ? 2.105 8.871 -11.501 1.00 32.83 336 ASN B C 1
ATOM 2733 O O . ASN B 1 92 ? 2.313 10.033 -11.873 1.00 26.90 336 ASN B O 1
ATOM 2744 N N . GLY B 1 93 ? 3.002 7.916 -11.639 1.00 27.20 337 GLY B N 1
ATOM 2745 C CA . GLY B 1 93 ? 4.238 8.132 -12.372 1.00 26.07 337 GLY B CA 1
ATOM 2746 C C . GLY B 1 93 ? 5.245 8.978 -11.650 1.00 27.28 337 GLY B C 1
ATOM 2747 O O . GLY B 1 93 ? 6.277 9.347 -12.250 1.00 26.84 337 GLY B O 1
ATOM 2751 N N . THR B 1 94 ? 5.001 9.270 -10.382 1.00 21.42 338 THR B N 1
ATOM 2752 C CA . THR B 1 94 ? 5.849 10.156 -9.580 1.00 19.41 338 THR B CA 1
ATOM 2753 C C . THR B 1 94 ? 6.377 9.463 -8.338 1.00 21.43 338 THR B C 1
ATOM 2754 O O . THR B 1 94 ? 5.638 8.771 -7.636 1.00 23.76 338 THR B O 1
ATOM 2765 N N . LEU B 1 95 ? 7.662 9.652 -8.060 1.00 17.65 339 LEU B N 1
ATOM 2766 C CA . LEU B 1 95 ? 8.184 9.167 -6.791 1.00 17.25 339 LEU B CA 1
ATOM 2767 C C . LEU B 1 95 ? 7.677 9.987 -5.602 1.00 20.46 339 LEU B C 1
ATOM 2768 O O . LEU B 1 95 ? 7.661 11.240 -5.633 1.00 22.53 339 LEU B O 1
ATOM 2784 N N . ILE B 1 96 ? 7.378 9.256 -4.502 1.00 18.41 340 ILE B N 1
ATOM 2785 C CA . ILE B 1 96 ? 6.861 9.812 -3.220 1.00 17.22 340 ILE B CA 1
ATOM 2786 C C . ILE B 1 96 ? 7.904 9.650 -2.132 1.00 24.96 340 ILE B C 1
ATOM 2787 O O . ILE B 1 96 ? 8.394 8.534 -1.897 1.00 21.66 340 ILE B O 1
ATOM 2803 N N . GLY B 1 97 ? 8.245 10.757 -1.463 1.00 20.57 341 GLY B N 1
ATOM 2804 C CA . GLY B 1 97 ? 9.180 10.740 -0.364 1.00 19.35 341 GLY B CA 1
ATOM 2805 C C . GLY B 1 97 ? 8.401 10.665 0.934 1.00 21.64 341 GLY B C 1
ATOM 2806 O O . GLY B 1 97 ? 7.291 11.198 1.038 1.00 17.77 341 GLY B O 1
ATOM 2810 N N . CYS B 1 98 ? 8.938 9.942 1.918 1.00 18.64 342 CYS B N 1
ATOM 2811 C CA . CYS B 1 98 ? 8.279 9.942 3.237 1.00 17.39 342 CYS B CA 1
ATOM 2812 C C . CYS B 1 98 ? 9.411 9.941 4.242 1.00 24.30 342 CYS B C 1
ATOM 2813 O O . CYS B 1 98 ? 10.167 8.967 4.288 1.00 21.35 342 CYS B O 1
ATOM 2821 N N . VAL B 1 99 ? 9.553 11.029 5.023 1.00 18.86 343 VAL B N 1
ATOM 2822 C CA . VAL B 1 99 ? 10.595 11.117 6.035 1.00 21.24 343 VAL B CA 1
ATOM 2823 C C . VAL B 1 99 ? 10.012 11.450 7.397 1.00 22.67 343 VAL B C 1
ATOM 2824 O O . VAL B 1 99 ? 8.923 12.025 7.547 1.00 20.39 343 VAL B O 1
ATOM 2837 N N . SER B 1 100 ? 10.766 11.082 8.416 1.00 20.87 344 SER B N 1
ATOM 2838 C CA . SER B 1 100 ? 10.432 11.513 9.768 1.00 22.30 344 SER B CA 1
ATOM 2839 C C . SER B 1 100 ? 10.408 13.039 9.848 1.00 20.67 344 SER B C 1
ATOM 2840 O O . SER B 1 100 ? 11.305 13.726 9.327 1.00 24.91 344 SER B O 1
ATOM 2848 N N . TYR B 1 101 ? 9.370 13.573 10.511 1.00 20.95 345 TYR B N 1
ATOM 2849 C CA . TYR B 1 101 ? 9.276 15.008 10.700 1.00 21.84 345 TYR B CA 1
ATOM 2850 C C . TYR B 1 101 ? 10.402 15.510 11.598 1.00 26.62 345 TYR B C 1
ATOM 2851 O O . TYR B 1 101 ? 10.710 14.934 12.651 1.00 27.53 345 TYR B O 1
ATOM 2869 N N . SER B 1 102 ? 10.998 16.606 11.184 1.00 27.55 346 SER B N 1
ATOM 2870 C CA . SER B 1 102 ? 11.867 17.353 12.080 1.00 45.62 346 SER B CA 1
ATOM 2871 C C . SER B 1 102 ? 11.463 18.820 12.031 1.00 36.48 346 SER B C 1
ATOM 2872 O O . SER B 1 102 ? 11.130 19.328 10.946 1.00 40.29 346 SER B O 1
ATOM 2880 N N . PRO B 1 103 ? 11.490 19.533 13.154 1.00 43.14 347 PRO B N 1
ATOM 2881 C CA . PRO B 1 103 ? 11.176 20.967 13.085 1.00 46.64 347 PRO B CA 1
ATOM 2882 C C . PRO B 1 103 ? 12.150 21.751 12.222 1.00 48.15 347 PRO B C 1
ATOM 2883 O O . PRO B 1 103 ? 11.763 22.794 11.682 1.00 44.42 347 PRO B O 1
ATOM 2894 N N . ALA B 1 104 ? 13.379 21.260 12.036 1.00 43.15 348 ALA B N 1
ATOM 2895 C CA . ALA B 1 104 ? 14.339 21.952 11.183 1.00 65.70 348 ALA B CA 1
ATOM 2896 C C . ALA B 1 104 ? 13.833 22.076 9.745 1.00 60.74 348 ALA B C 1
ATOM 2897 O O . ALA B 1 104 ? 14.043 23.100 9.076 1.00 40.50 348 ALA B O 1
ATOM 2904 N N . ALA B 1 105 ? 13.182 21.033 9.240 1.00 58.25 349 ALA B N 1
ATOM 2905 C CA . ALA B 1 105 ? 12.753 21.041 7.847 1.00 52.74 349 ALA B CA 1
ATOM 2906 C C . ALA B 1 105 ? 11.589 21.994 7.633 1.00 50.92 349 ALA B C 1
ATOM 2907 O O . ALA B 1 105 ? 11.533 22.711 6.622 1.00 42.09 349 ALA B O 1
ATOM 2914 N N . LEU B 1 106 ? 10.622 21.970 8.551 1.00 57.37 350 LEU B N 1
ATOM 2915 C CA . LEU B 1 106 ? 9.429 22.798 8.417 1.00 67.82 350 LEU B CA 1
ATOM 2916 C C . LEU B 1 106 ? 9.795 24.267 8.247 1.00 56.13 350 LEU B C 1
ATOM 2917 O O . LEU B 1 106 ? 9.293 24.944 7.341 1.00 54.31 350 LEU B O 1
ATOM 2933 N N . LYS B 1 107 ? 10.673 24.773 9.118 1.00 46.33 351 LYS B N 1
ATOM 2934 C CA . LYS B 1 107 ? 11.054 26.180 9.068 1.00 49.63 351 LYS B CA 1
ATOM 2935 C C . LYS B 1 107 ? 11.590 26.581 7.693 1.00 55.10 351 LYS B C 1
ATOM 2936 O O . LYS B 1 107 ? 11.402 27.729 7.274 1.00 62.67 351 LYS B O 1
ATOM 2955 N N . GLN B 1 108 ? 12.221 25.653 6.956 1.00 55.58 352 GLN B N 1
ATOM 2956 C CA . GLN B 1 108 ? 12.839 25.989 5.665 1.00 56.31 352 GLN B CA 1
ATOM 2957 C C . GLN B 1 108 ? 11.951 25.726 4.463 1.00 42.23 352 GLN B C 1
ATOM 2958 O O . GLN B 1 108 ? 12.278 26.181 3.363 1.00 44.46 352 GLN B O 1
ATOM 2972 N N . LEU B 1 109 ? 10.894 24.953 4.630 1.00 41.10 353 LEU B N 1
ATOM 2973 C CA . LEU B 1 109 ? 9.888 24.798 3.594 1.00 40.48 353 LEU B CA 1
ATOM 2974 C C . LEU B 1 109 ? 9.287 26.137 3.204 1.00 43.36 353 LEU B C 1
ATOM 2975 O O . LEU B 1 109 ? 8.957 26.960 4.065 1.00 46.02 353 LEU B O 1
ATOM 2991 N N . ALA B 1 110 ? 9.131 26.350 1.899 1.00 50.67 354 ALA B N 1
ATOM 2992 C CA . ALA B 1 110 ? 8.225 27.378 1.399 1.00 71.85 354 ALA B CA 1
ATOM 2993 C C . ALA B 1 110 ? 6.802 26.922 1.710 1.00 104.27 354 ALA B C 1
ATOM 2994 O O . ALA B 1 110 ? 6.224 26.085 1.008 1.00 95.18 354 ALA B O 1
ATOM 3001 N N . SER B 1 111 ? 6.252 27.438 2.803 1.00 120.55 355 SER B N 1
ATOM 3002 C CA . SER B 1 111 ? 4.911 27.084 3.224 1.00 98.15 355 SER B CA 1
ATOM 3003 C C . SER B 1 111 ? 3.912 27.714 2.280 1.00 68.33 355 SER B C 1
ATOM 3004 O O . SER B 1 111 ? 2.714 27.691 2.540 1.00 47.64 355 SER B O 1
#

Sequence (188 aa):
SMNWWDDHAIIIFGYPEETIANSIIILHFANNFGEILEDFRVIKDQKYPIYTGDGWVKLLTYKSELSKSRALQQENGIIMNGTLIGCVSYSPAALKQLASSMNWDDHAIIIFGYPETIANSIILHFANFGEILEDFRVIKDQKYPIYTGDGWVKLTYKSELSKSRALQENGIIMNGTLIGCVSYSPAALKQLAS

Nearest PDB structures (foldseek):
  5uaz-assembly1_B  TM=9.599E-01  e=2.868E-18  Saccharomyces cerevisiae S288C
  3p3d-assembly1_A  TM=9.732E-01  e=5.249E-11  Meyerozyma guilliermondii
  6aso-assembly1_A  TM=7.154E-01  e=1.452E-03  Saccharomyces cerevisiae
  2lxu-assembly1_A  TM=6.373E-01  e=2.697E-03  Homo sapiens
  2lmi-assembly1_A  TM=6.236E-01  e=2.194E-03  Homo sapiens

B-factor: mean 39.65, std 25.55, range [14.37, 194.79]

Foldseek 3Di:
DDDQLQQKKKKFWDAPVCVLVVVVVLVVLAAWQACDPSVVCVHDHWQDDGGMTMTGHPDSSSLVVQQVQQQPADPRTGMHMGRDDPVVSVPDDD/DDDLLQQKKKKFWDQQVCVLVVVVVLCVLAPWQADDPSDPDVGDDWDDDGGMGMTGHPDSSSSVVSQVQQQDDDPNIGMHMGRDDPVVSVVDPD

Solvent-accessible surface area: 10251 Å² total; per-residue (Å²): 141,61,108,107,42,81,16,0,0,0,0,4,23,10,57,93,126,17,19,61,51,0,9,92,58,0,32,123,31,26,109,23,55,4,118,19,184,51,49,70,144,141,190,46,89,86,94,69,13,117,13,17,4,17,0,2,0,116,40,75,154,11,12,63,102,0,58,140,17,30,14,41,29,25,124,20,40,6,0,0,3,17,54,24,41,60,65,11,29,170,96,20,61,105,172,95,104,109,38,82,23,0,0,0,0,2,18,8,57,75,132,29,16,78,61,0,6,91,64,0,24,129,41,20,128,19,52,6,68,18,230,38,46,194,142,161,156,65,71,79,84,65,13,123,11,11,1,6,0,0,0,131,40,112,145,14,18,54,103,0,57,136,20,50,17,50,28,36,114,20,36,2,0,0,4,24,59,23,46,77,68,12,27,184,103,12,75,114

Secondary structure (DSSP, 8-state):
----GGGEEEEE---GGGHHHHHHHHHTTS-B-S--GGG--------EETTEEEEEBS-HHHHHHHHTTTTEEETTEEEEEEE--HHHHHH---/---GGGGEEEEE-S-GGGHHHHHHHHHTTS-BSS--TTS--------EETTEEEEEBS-HHHHHHHHTTTT-EETTEE-EEEE--HHHHHHS--

GO terms:
  GO:0005543 phospholipid binding (F, IDA)
  GO:0003697 single-stranded DNA binding (F, IDA)
  GO:0045893 positive regulation of DNA-templated transcription (P, IDA)
  GO:0005643 nuclear pore (C, IDA)
  GO:0044613 nuclear pore central transport channel (C, IDA)
  GO:0044615 nuclear pore nuclear basket (C, IDA)
  GO:0045893 positive regulation of DNA-templated transcription (P, IGI)
  GO:0006606 protein import into nucleus (P, IGI)
  GO:0006607 NLS-bearing protein import into nucleus (P, IGI)
  GO:0006999 nuclear pore organization (P, IGI)
  GO:0034501 protein localization to kinetochore (P, IMP)
  GO:0060188 regulation of protein desumoylation (P, IMP)
  GO:0072417 response to spindle checkpoint signaling (P, IMP)
  GO:0006607 NLS-bearing protein import into nucleus (P, IMP)
  GO:0007088 regulation of mitotic nuclear division (P, IMP)
  GO:0017056 structural constituent of nuclear pore (F, IPI)
  GO:0060188 regulation of protein desumoylation (P, IPI)
  GO:0007088 regulation of mitotic nuclear division (P, IPI)
  GO:0042802 identical protein binding (F, IPI)
  GO:0005515 protein binding (F, IPI)

Organism: Saccharomyces cerevisiae (strain ATCC 204508 / S288c) (NCBI:txid559292)